Protein AF-0000000085184024 (afdb_homodimer)

pLDDT: mean 97.18, std 3.14, range [83.44, 98.94]

InterPro domains:
  IPR006913 CENP-V/GFA domain [PF04828] (4-114)
  IPR006913 CENP-V/GFA domain [PS51891] (3-113)
  IPR011057 Mss4-like superfamily [SSF51316] (1-121)

Radius of gyration: 16.62 Å; Cα contacts (8 Å, |Δi|>4): 693; chains: 2; bounding box: 36×45×43 Å

Secondary structure (DSSP, 8-state):
-EEEEE-SSS-SEEEEES--SEEEEE-SHHHHHHHSSS-EEEEEEEGGGEEEES-EEEEEEE-TTS-EEEEEEETTT--EEEEEETTSTTEEEEEGGGG--TTSPPPSEEE-GGG--TTSPPPP-/-EEEEE-SSS-SEEEEES--SEEEEE-SHHHHHHHSSS-EEEEEEEGGGEEEES-EEEEEEE-TTS-EEEEEEETTT--EEEEEETTSTTEEEEEGGGG--TTSPPPSEEE-GGG--TTSPPPP-

Organism: NCBI:txid2984134

Foldseek 3Di:
DKFWFADPVRQKIKIFPDFFPFKEKEQDVVQCVLQVHRIFIWGKGFPVRMDIGHDWDWDWDADPVGWIKIWTAHPPHRDTAWIAGVVCRRMIIGTPVRRVDPPRDDGPYYDPCVNGDPPDDDDDD/DKFWFADPVRQKIKIFPDFFPFKEKEQDVVQCVLQVDRIFIWGKGFPVRMDIGHDWDWDWDADPVGWIKIWTAHPPHGDTAWIATVVCRRMIIGTPVRRVDPPRDDGPYYDPCVNGDPPDDDDDD

Structure (mmCIF, N/CA/C/O backbone):
data_AF-0000000085184024-model_v1
#
loop_
_entity.id
_entity.type
_entity.pdbx_description
1 polymer 'GFA family protein'
#
loop_
_atom_site.group_PDB
_atom_site.id
_atom_site.type_symbol
_atom_site.label_atom_id
_atom_site.label_alt_id
_atom_site.label_comp_id
_atom_site.label_asym_id
_atom_site.label_entity_id
_atom_site.label_seq_id
_atom_site.pdbx_PDB_ins_code
_atom_site.Cartn_x
_atom_site.Cartn_y
_atom_site.Cartn_z
_atom_site.occupancy
_atom_site.B_iso_or_equiv
_atom_site.auth_seq_id
_atom_site.auth_comp_id
_atom_site.auth_asym_id
_atom_site.auth_atom_id
_atom_site.pdbx_PDB_model_num
ATOM 1 N N . MET A 1 1 ? 2.209 13.531 22.594 1 91 1 MET A N 1
ATOM 2 C CA . MET A 1 1 ? 2.332 12.156 22.125 1 91 1 MET A CA 1
ATOM 3 C C . MET A 1 1 ? 3.045 12.109 20.766 1 91 1 MET A C 1
ATOM 5 O O . MET A 1 1 ? 2.818 12.961 19.906 1 91 1 MET A O 1
ATOM 9 N N . VAL A 1 2 ? 4.094 11.289 20.641 1 97.06 2 VAL A N 1
ATOM 10 C CA . VAL A 1 2 ? 4.844 11.18 19.391 1 97.06 2 VAL A CA 1
ATOM 11 C C . VAL A 1 2 ? 4.508 9.859 18.703 1 97.06 2 VAL A C 1
ATOM 13 O O . VAL A 1 2 ? 4.496 8.805 19.344 1 97.06 2 VAL A O 1
ATOM 16 N N . ARG A 1 3 ? 4.16 9.914 17.453 1 97.62 3 ARG A N 1
ATOM 17 C CA . ARG A 1 3 ? 3.922 8.742 16.609 1 97.62 3 ARG A CA 1
ATOM 18 C C . ARG A 1 3 ? 5.09 8.508 15.664 1 97.62 3 ARG A C 1
ATOM 20 O O . ARG A 1 3 ? 5.602 9.445 15.055 1 97.62 3 ARG A O 1
ATOM 27 N N . GLU A 1 4 ? 5.488 7.258 15.555 1 98.62 4 GLU A N 1
ATOM 28 C CA . GLU A 1 4 ? 6.613 6.922 14.688 1 98.62 4 GLU A CA 1
ATOM 29 C C . GLU A 1 4 ? 6.164 6.07 13.5 1 98.62 4 GLU A C 1
ATOM 31 O O . GLU A 1 4 ? 5.473 5.066 13.68 1 98.62 4 GLU A O 1
ATOM 36 N N . ALA A 1 5 ? 6.512 6.508 12.359 1 98.88 5 ALA A N 1
ATOM 37 C CA . ALA A 1 5 ? 6.309 5.777 11.109 1 98.88 5 ALA A CA 1
ATOM 38 C C . ALA A 1 5 ? 7.641 5.352 10.5 1 98.88 5 ALA A C 1
ATOM 40 O O . ALA A 1 5 ? 8.602 6.125 10.492 1 98.88 5 ALA A O 1
ATOM 41 N N . THR A 1 6 ? 7.695 4.098 9.977 1 98.94 6 THR A N 1
ATOM 42 C CA . THR A 1 6 ? 8.938 3.623 9.383 1 98.94 6 THR A CA 1
ATOM 43 C C . THR A 1 6 ? 8.672 2.873 8.086 1 98.94 6 THR A C 1
ATOM 45 O O . THR A 1 6 ? 7.566 2.361 7.875 1 98.94 6 THR A O 1
ATOM 48 N N . CYS A 1 7 ? 9.734 2.859 7.273 1 98.88 7 CYS A N 1
ATOM 49 C CA . CYS A 1 7 ? 9.703 1.97 6.117 1 98.88 7 CYS A CA 1
ATOM 50 C C . CYS A 1 7 ? 9.867 0.516 6.543 1 98.88 7 CYS A C 1
ATOM 52 O O . CYS A 1 7 ? 9.984 0.223 7.734 1 98.88 7 CYS A O 1
ATOM 54 N N . SER A 1 8 ? 9.914 -0.402 5.609 1 98.38 8 SER A N 1
ATOM 55 C CA . SER A 1 8 ? 9.992 -1.839 5.852 1 98.38 8 SER A CA 1
ATOM 56 C C . SER A 1 8 ? 11.336 -2.221 6.469 1 98.38 8 SER A C 1
ATOM 58 O O . SER A 1 8 ? 11.398 -3.117 7.316 1 98.38 8 SER A O 1
ATOM 60 N N . CYS A 1 9 ? 12.398 -1.557 6.078 1 98.31 9 CYS A N 1
ATOM 61 C CA . CYS A 1 9 ? 13.719 -1.966 6.543 1 98.31 9 CYS A CA 1
ATOM 62 C C . CYS A 1 9 ? 14.148 -1.153 7.758 1 98.31 9 CYS A C 1
ATOM 64 O O . CYS A 1 9 ? 15.211 -1.403 8.336 1 98.31 9 CYS A O 1
ATOM 66 N N . GLY A 1 10 ? 13.391 -0.168 8.086 1 98.25 10 GLY A N 1
ATOM 67 C CA . GLY A 1 10 ? 13.633 0.588 9.305 1 98.25 10 GLY A CA 1
ATOM 68 C C . GLY A 1 10 ? 14.609 1.734 9.117 1 98.25 10 GLY A C 1
ATOM 69 O O . GLY A 1 10 ? 14.859 2.502 10.047 1 98.25 10 GLY A O 1
ATOM 70 N N . LYS A 1 11 ? 15.094 1.952 7.922 1 98.5 11 LYS A N 1
ATOM 71 C CA . LYS A 1 11 ? 16.141 2.941 7.699 1 98.5 11 LYS A CA 1
ATOM 72 C C . LYS A 1 11 ? 15.555 4.324 7.441 1 98.5 11 LYS A C 1
ATOM 74 O O . LYS A 1 11 ? 16.266 5.328 7.477 1 98.5 11 LYS A O 1
ATOM 79 N N . LEU A 1 12 ? 14.352 4.438 7.113 1 98.88 12 LEU A N 1
ATOM 80 C CA . LEU A 1 12 ? 13.617 5.691 6.977 1 98.88 12 LEU A CA 1
ATOM 81 C C . LEU A 1 12 ? 12.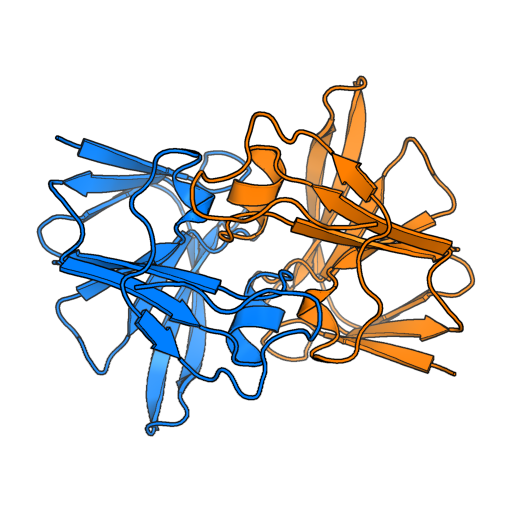562 5.824 8.07 1 98.88 12 LEU A C 1
ATOM 83 O O . LEU A 1 12 ? 11.625 5.031 8.125 1 98.88 12 LEU A O 1
ATOM 87 N N . LEU A 1 13 ? 12.758 6.785 8.938 1 98.81 13 LEU A N 1
ATOM 88 C CA . LEU A 1 13 ? 11.938 7 10.117 1 98.81 13 LEU A CA 1
ATOM 89 C C . LEU A 1 13 ? 11.32 8.398 10.109 1 98.81 13 LEU A C 1
ATOM 91 O O . LEU A 1 13 ? 12.008 9.383 9.836 1 98.81 13 LEU A O 1
ATOM 95 N N . VAL A 1 14 ? 10.008 8.5 10.352 1 98.94 14 VAL A N 1
ATOM 96 C CA . VAL A 1 14 ? 9.273 9.758 10.453 1 98.94 14 VAL A CA 1
ATOM 97 C C . VAL A 1 14 ? 8.586 9.852 11.812 1 98.94 14 VAL A C 1
ATOM 99 O O . VAL A 1 14 ? 7.781 8.992 12.164 1 98.94 14 VAL A O 1
ATOM 102 N N . ARG A 1 15 ? 8.898 10.875 12.555 1 98.94 15 ARG A N 1
ATOM 103 C CA . ARG A 1 15 ? 8.266 11.133 13.844 1 98.94 15 ARG A CA 1
ATOM 104 C C . ARG A 1 15 ? 7.281 12.289 13.75 1 98.94 15 ARG A C 1
ATOM 106 O O . ARG A 1 15 ? 7.621 13.367 13.258 1 98.94 15 ARG A O 1
ATOM 113 N N . CYS A 1 16 ? 6.078 11.992 14.203 1 98.81 16 CYS A N 1
ATOM 114 C CA . CYS A 1 16 ? 5.004 12.977 14.172 1 98.81 16 CYS A CA 1
ATOM 115 C C . CYS A 1 16 ? 4.527 13.312 15.578 1 98.81 16 CYS A C 1
ATOM 117 O O . CYS A 1 16 ? 4.105 12.43 16.328 1 98.81 16 CYS A O 1
ATOM 119 N N . SER A 1 17 ? 4.566 14.602 15.836 1 98.56 17 SER A N 1
ATOM 120 C CA . SER A 1 17 ? 4.082 15.031 17.141 1 98.56 17 SER A CA 1
ATOM 121 C C . SER A 1 17 ? 2.598 15.375 17.094 1 98.56 17 SER A C 1
ATOM 123 O O . SER A 1 17 ? 2.139 16.047 16.172 1 98.56 17 SER A O 1
ATOM 125 N N . GLY A 1 18 ? 1.833 14.898 18.078 1 97 18 GLY A N 1
ATOM 126 C CA . GLY A 1 18 ? 0.417 15.211 18.188 1 97 18 GLY A CA 1
ATOM 127 C C . GLY A 1 18 ? -0.454 14.328 17.312 1 97 18 GLY A C 1
ATOM 128 O O . GLY A 1 18 ? -0.037 13.234 16.906 1 97 18 GLY A O 1
ATOM 129 N N . GLU A 1 19 ? -1.704 14.727 17.125 1 97.38 19 GL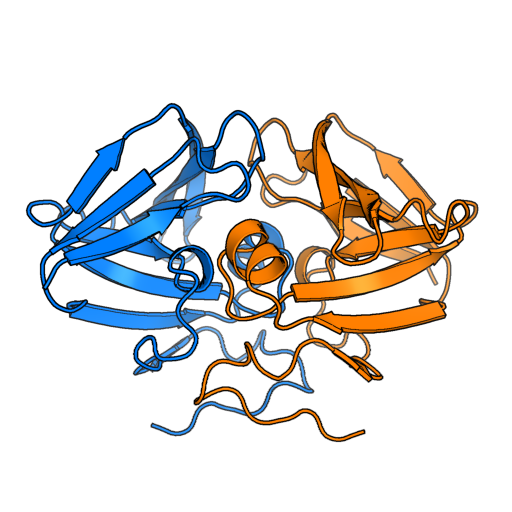U A N 1
ATOM 130 C CA . GLU A 1 19 ? -2.68 14.008 16.312 1 97.38 19 GLU A CA 1
ATOM 131 C C . GLU A 1 19 ? -2.703 14.539 14.883 1 97.38 19 GLU A C 1
ATOM 133 O O . GLU A 1 19 ? -2.379 15.711 14.648 1 97.38 19 GLU A O 1
ATOM 138 N N . PRO A 1 20 ? -2.961 13.656 13.969 1 98.44 20 PRO A N 1
ATOM 139 C CA . PRO A 1 20 ? -3.105 14.172 12.602 1 98.44 20 PRO A CA 1
ATOM 140 C C . PRO A 1 20 ? -4.238 15.188 12.477 1 98.44 20 PRO A C 1
ATOM 142 O O . PRO A 1 20 ? -5.234 15.102 13.203 1 98.44 20 PRO A O 1
ATOM 145 N N . GLU A 1 21 ? -4.055 16.109 11.594 1 98.25 21 GLU A N 1
ATOM 146 C CA . GLU A 1 21 ? -5.109 17.078 11.289 1 98.25 21 GLU A CA 1
ATOM 147 C C . GLU A 1 21 ? -6.258 16.406 10.531 1 98.25 21 GLU A C 1
ATOM 149 O O . GLU A 1 21 ? -7.406 16.859 10.633 1 98.25 21 GLU A O 1
ATOM 154 N N . LEU A 1 22 ? -5.945 15.438 9.805 1 98 22 LEU A N 1
ATOM 155 C CA . LEU A 1 22 ? -6.867 14.719 8.938 1 98 22 LEU A CA 1
ATOM 156 C C . LEU A 1 22 ? -6.332 13.328 8.609 1 98 22 LEU A C 1
ATOM 158 O O . LEU A 1 22 ? -5.125 13.156 8.414 1 98 22 LEU A O 1
ATOM 162 N N . VAL A 1 23 ? -7.168 12.359 8.6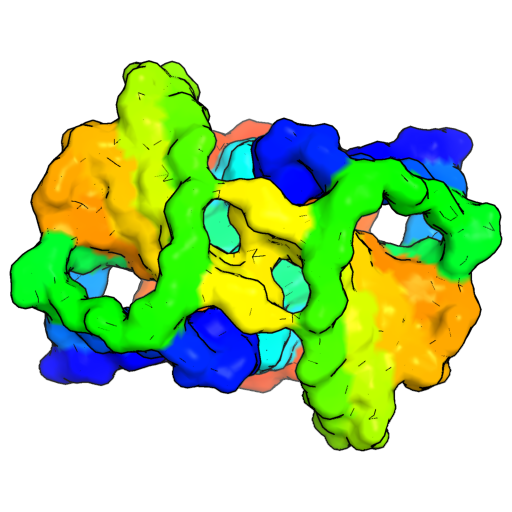09 1 98.62 23 VAL A N 1
ATOM 163 C CA . VAL A 1 23 ? -6.898 11.047 8.031 1 98.62 23 VAL A CA 1
ATOM 164 C C . VAL A 1 23 ? -7.867 10.781 6.875 1 98.62 23 VAL A C 1
ATOM 166 O O . VAL A 1 23 ? -9.086 10.891 7.039 1 98.62 23 VAL A O 1
ATOM 169 N N . SER A 1 24 ? -7.344 10.523 5.699 1 98.56 24 SER A N 1
ATOM 170 C CA . SER A 1 24 ? -8.148 10.391 4.488 1 98.56 24 SER A CA 1
ATOM 171 C C . SER A 1 24 ? -7.816 9.102 3.746 1 98.56 24 SER A C 1
ATOM 173 O O . SER A 1 24 ? -6.645 8.766 3.562 1 98.56 24 SER A O 1
ATOM 175 N N . ALA A 1 25 ? -8.836 8.336 3.33 1 98.69 25 ALA A N 1
ATOM 176 C CA . ALA A 1 25 ? -8.672 7.168 2.471 1 98.69 25 ALA A CA 1
ATOM 177 C C . ALA A 1 25 ? -8.906 7.531 1.007 1 98.69 25 ALA A C 1
ATOM 179 O O . ALA A 1 25 ? -9.891 8.195 0.672 1 98.69 25 ALA A O 1
ATOM 180 N N . CYS A 1 26 ? -8.055 7.141 0.182 1 98.19 26 CYS A N 1
ATOM 181 C CA . CYS A 1 26 ? -8.148 7.453 -1.24 1 98.19 26 CYS A CA 1
ATOM 182 C C . CYS A 1 26 ? -8.18 6.18 -2.076 1 98.19 26 CYS A C 1
ATOM 184 O O . CYS A 1 26 ? -7.289 5.336 -1.973 1 98.19 26 CYS A O 1
ATOM 186 N N . HIS A 1 27 ? -9.164 6.031 -2.965 1 98.44 27 HIS A N 1
ATOM 187 C CA . HIS A 1 27 ? -9.359 4.812 -3.746 1 98.44 27 HIS A CA 1
ATOM 188 C C . HIS A 1 27 ? -8.938 5.016 -5.195 1 98.44 27 HIS A C 1
ATOM 190 O O . HIS A 1 27 ? -9.242 4.188 -6.059 1 98.44 27 HIS A O 1
ATOM 196 N N . CYS A 1 28 ? -8.234 6.125 -5.52 1 97.81 28 CYS A N 1
ATOM 197 C CA . CYS A 1 28 ? -7.859 6.348 -6.91 1 97.81 28 CYS A CA 1
ATOM 198 C C . CYS A 1 28 ? -6.832 5.316 -7.371 1 97.81 28 CYS A C 1
ATOM 200 O O . CYS A 1 28 ? -6.16 4.695 -6.547 1 97.81 28 CYS A O 1
ATOM 202 N N . THR A 1 29 ? -6.691 5.18 -8.664 1 97.62 29 THR A N 1
ATOM 203 C CA . THR A 1 29 ? -5.781 4.199 -9.242 1 97.62 29 THR A CA 1
ATOM 204 C C . THR A 1 29 ? -4.332 4.547 -8.914 1 97.62 29 THR A C 1
ATOM 206 O O . THR A 1 29 ? -3.506 3.656 -8.703 1 97.62 29 THR A O 1
ATOM 209 N N . ALA A 1 30 ? -4.004 5.785 -8.82 1 97.75 30 ALA A N 1
ATOM 210 C CA . ALA A 1 30 ? -2.633 6.191 -8.516 1 97.75 30 ALA A CA 1
ATOM 211 C C . ALA A 1 30 ? -2.217 5.715 -7.125 1 97.75 30 ALA A C 1
ATOM 213 O O . ALA A 1 30 ? -1.11 5.203 -6.945 1 97.75 30 ALA A O 1
ATOM 214 N N . CYS A 1 31 ? -3.096 5.883 -6.129 1 98.12 31 CYS A N 1
ATOM 215 C CA . CYS A 1 31 ? -2.795 5.414 -4.781 1 98.12 31 CYS A CA 1
ATOM 216 C C . CYS A 1 31 ? -2.689 3.895 -4.742 1 98.12 31 CYS A C 1
ATOM 218 O O . CYS A 1 31 ? -1.863 3.342 -4.016 1 98.12 31 CYS A O 1
ATOM 220 N N . GLN A 1 32 ? -3.568 3.268 -5.543 1 98.81 32 GLN A N 1
ATOM 221 C CA . GLN A 1 32 ? -3.5 1.812 -5.621 1 98.81 32 GLN A CA 1
ATOM 222 C C . GLN A 1 32 ? -2.156 1.354 -6.18 1 98.81 32 GLN A C 1
ATOM 224 O O . GLN A 1 32 ? -1.503 0.481 -5.605 1 98.81 32 GLN A O 1
ATOM 229 N N . LYS A 1 33 ? -1.688 1.971 -7.188 1 98.75 33 LYS A N 1
ATOM 230 C CA . LYS A 1 33 ? -0.426 1.572 -7.805 1 98.75 33 LYS A CA 1
ATOM 231 C C . LYS A 1 33 ? 0.761 1.951 -6.922 1 98.75 33 LYS A C 1
ATOM 233 O O . LYS A 1 33 ? 1.765 1.236 -6.883 1 98.75 33 LYS A O 1
ATOM 238 N N . ARG A 1 34 ? 0.695 3.02 -6.195 1 98.62 34 ARG A N 1
ATOM 239 C CA . ARG A 1 34 ? 1.772 3.406 -5.289 1 98.62 34 ARG A CA 1
ATOM 240 C C . ARG A 1 34 ? 1.919 2.402 -4.152 1 98.62 34 ARG A C 1
ATOM 242 O O . ARG A 1 34 ? 3.031 1.973 -3.834 1 98.62 34 ARG A O 1
ATOM 249 N N . THR A 1 35 ? 0.794 2.014 -3.574 1 98.81 35 THR A N 1
ATOM 250 C CA . THR A 1 35 ? 0.807 1.167 -2.387 1 98.81 35 THR A CA 1
ATOM 251 C C . THR A 1 35 ? 0.88 -0.307 -2.773 1 98.81 35 THR A C 1
ATOM 253 O O . THR A 1 35 ? 1.4 -1.128 -2.014 1 98.81 35 THR A O 1
ATOM 256 N N . GLY A 1 36 ? 0.341 -0.634 -3.926 1 98.81 36 GLY A N 1
ATOM 257 C CA . GLY A 1 36 ? 0.069 -2.023 -4.258 1 98.81 36 GLY A CA 1
ATOM 258 C C . GLY A 1 36 ? -1.151 -2.578 -3.547 1 98.81 36 GLY A C 1
ATOM 259 O O . GLY A 1 36 ? -1.462 -3.764 -3.668 1 98.81 36 GLY A O 1
ATOM 260 N N . ALA A 1 37 ? -1.805 -1.778 -2.77 1 98.88 37 ALA A N 1
ATOM 261 C CA . ALA A 1 37 ? -2.977 -2.139 -1.977 1 98.88 37 ALA A CA 1
ATOM 262 C C . ALA A 1 37 ? -4.254 -1.579 -2.598 1 98.88 37 ALA A C 1
ATOM 264 O O . ALA A 1 37 ? -4.195 -0.789 -3.543 1 98.88 37 ALA A O 1
ATOM 265 N N . PRO A 1 38 ? -5.422 -2.01 -2.141 1 98.62 38 PRO A N 1
ATOM 266 C CA . PRO A 1 38 ? -6.668 -1.588 -2.787 1 98.62 38 PRO A CA 1
ATOM 267 C C . PRO A 1 38 ? -6.941 -0.094 -2.627 1 98.62 38 PRO A C 1
ATOM 269 O O . PRO A 1 38 ? -7.734 0.477 -3.379 1 98.62 38 PRO A O 1
ATOM 272 N N . PHE A 1 39 ? -6.383 0.526 -1.616 1 98.62 39 PHE A N 1
ATOM 273 C CA . PHE A 1 39 ? -6.492 1.964 -1.396 1 98.62 39 PHE A CA 1
ATOM 274 C C . PHE A 1 39 ? -5.355 2.465 -0.516 1 98.62 39 PHE A C 1
ATOM 276 O O . PHE A 1 39 ? -4.613 1.669 0.062 1 98.62 39 PHE A O 1
ATOM 283 N N . GLY A 1 40 ? -5.133 3.758 -0.555 1 98.62 40 GLY A N 1
ATOM 284 C CA . GLY A 1 40 ? -4.18 4.395 0.342 1 98.62 40 GLY A CA 1
ATOM 285 C C . GLY A 1 40 ? -4.844 5.168 1.464 1 98.62 40 GLY A C 1
ATOM 286 O O . GLY A 1 40 ? -6.016 5.539 1.361 1 98.62 40 GLY A O 1
ATOM 287 N N . VAL A 1 41 ? -4.121 5.32 2.527 1 98.88 41 VAL A N 1
ATOM 288 C CA . VAL A 1 41 ? -4.578 6.137 3.646 1 98.88 41 VAL A CA 1
ATOM 289 C C . VAL A 1 41 ? -3.473 7.098 4.07 1 98.88 41 VAL A C 1
ATOM 291 O O . VAL A 1 41 ? -2.348 6.676 4.348 1 98.88 41 VAL A O 1
ATOM 294 N N . ALA A 1 42 ? -3.832 8.328 4.133 1 98.81 42 ALA A N 1
ATOM 295 C CA . ALA A 1 42 ? -2.893 9.383 4.496 1 98.81 42 ALA A CA 1
ATOM 296 C C . ALA A 1 42 ? -3.285 10.039 5.816 1 98.81 42 ALA A C 1
ATOM 298 O O . ALA A 1 42 ? -4.457 10.367 6.031 1 98.81 42 ALA A O 1
ATOM 299 N N . ALA A 1 43 ? -2.373 10.172 6.688 1 98.88 43 ALA A N 1
ATOM 300 C CA . ALA A 1 43 ? -2.496 11.016 7.871 1 98.88 43 ALA A CA 1
ATOM 301 C C . ALA A 1 43 ? -1.743 12.336 7.691 1 98.88 43 ALA A C 1
ATOM 303 O O . ALA A 1 43 ? -0.532 12.336 7.461 1 98.88 43 ALA A O 1
ATOM 304 N N . PHE A 1 44 ? -2.438 13.414 7.852 1 98.81 44 PHE A N 1
ATOM 305 C CA . PHE A 1 44 ? -1.838 14.711 7.57 1 98.81 44 PHE A CA 1
ATOM 306 C C . PHE A 1 44 ? -1.364 15.383 8.852 1 98.81 44 PHE A C 1
ATOM 308 O O . PHE A 1 44 ? -2.127 15.5 9.812 1 98.81 44 PHE A O 1
ATOM 315 N N . PHE A 1 45 ? -0.137 15.766 8.844 1 98.81 45 PHE A N 1
ATOM 316 C CA . PHE A 1 45 ? 0.487 16.516 9.93 1 98.81 45 PHE A CA 1
ATOM 317 C C . PHE A 1 45 ? 1.084 17.812 9.414 1 98.81 45 PHE A C 1
ATOM 319 O O . PHE A 1 45 ? 1.567 17.891 8.281 1 98.81 45 PHE A O 1
ATOM 326 N N . ARG A 1 46 ? 1.071 18.844 10.258 1 98.62 46 ARG A N 1
ATOM 327 C CA . ARG A 1 46 ? 1.85 20.031 9.938 1 98.62 46 ARG A CA 1
ATOM 328 C C . ARG A 1 46 ? 3.338 19.719 9.867 1 98.62 46 ARG A C 1
ATOM 330 O O . ARG A 1 46 ? 3.857 18.953 10.688 1 98.62 46 ARG A O 1
ATOM 337 N N . LYS A 1 47 ? 3.967 20.312 8.891 1 98.44 47 LYS A N 1
ATOM 338 C CA . LYS A 1 47 ? 5.383 20.016 8.672 1 98.44 47 LYS A CA 1
ATOM 339 C C . LYS A 1 47 ? 6.203 20.312 9.922 1 98.44 47 LYS A C 1
ATOM 341 O O . LYS A 1 47 ? 7.152 19.594 10.227 1 98.44 47 LYS A O 1
ATOM 346 N N . GLU A 1 48 ? 5.871 21.297 10.656 1 98.31 48 GLU A N 1
ATOM 347 C CA . GLU A 1 48 ? 6.629 21.688 11.836 1 98.31 48 GLU A CA 1
ATOM 348 C C . GLU A 1 48 ? 6.551 20.641 12.93 1 98.31 48 GLU A C 1
ATOM 350 O O . GLU A 1 48 ? 7.34 20.656 13.875 1 98.31 48 GLU A O 1
ATOM 355 N N . ARG A 1 49 ? 5.609 19.688 12.797 1 98.56 49 ARG A N 1
ATOM 356 C CA . ARG A 1 49 ? 5.422 18.641 13.797 1 98.56 49 ARG A CA 1
ATOM 357 C C . ARG A 1 49 ? 6.023 17.328 13.328 1 98.56 49 ARG A C 1
ATOM 359 O O . ARG A 1 49 ? 5.816 16.281 13.961 1 98.56 49 ARG A O 1
ATOM 366 N N . VAL A 1 50 ? 6.758 17.359 12.242 1 98.81 50 VAL A N 1
ATOM 367 C CA . VAL A 1 50 ? 7.262 16.125 11.641 1 98.81 50 VAL A CA 1
ATOM 368 C C . VAL A 1 50 ? 8.781 16.203 11.516 1 98.81 50 VAL A C 1
ATOM 370 O O . VAL A 1 50 ? 9.328 17.219 11.094 1 98.81 50 VAL A O 1
ATOM 373 N N . ARG A 1 51 ? 9.438 15.148 11.938 1 98.75 51 ARG A N 1
ATOM 374 C CA . ARG A 1 51 ? 10.875 14.992 11.758 1 98.75 51 ARG A CA 1
ATOM 375 C C . ARG A 1 51 ? 11.195 13.727 10.961 1 98.75 51 ARG A C 1
ATOM 377 O O . ARG A 1 51 ? 10.648 12.656 11.242 1 98.75 51 ARG A O 1
ATOM 384 N N . VAL A 1 52 ? 12.062 13.875 9.984 1 98.75 52 VAL A N 1
ATOM 385 C CA . VAL A 1 52 ? 12.422 12.758 9.109 1 98.75 52 VAL A CA 1
ATOM 386 C C . VAL A 1 52 ? 13.883 12.383 9.32 1 98.75 52 VAL A C 1
ATOM 388 O O . VAL A 1 52 ? 14.75 13.258 9.391 1 98.75 52 VAL A O 1
ATOM 391 N N . GLN A 1 53 ? 14.117 11.102 9.453 1 98.69 53 GLN A N 1
ATOM 392 C CA . GLN A 1 53 ? 15.469 10.555 9.547 1 98.69 53 GLN A CA 1
ATOM 393 C C . GLN A 1 53 ? 15.68 9.414 8.555 1 98.69 53 GLN A C 1
ATOM 395 O O . GLN A 1 53 ? 14.852 8.5 8.469 1 98.69 53 GLN A O 1
ATOM 400 N N . GLY A 1 54 ? 16.797 9.422 7.855 1 98.5 54 GLY A N 1
ATOM 401 C CA . GLY A 1 54 ? 17.125 8.391 6.879 1 98.5 54 GLY A CA 1
ATOM 402 C C . GLY A 1 54 ? 17.219 8.922 5.465 1 98.5 54 GLY A C 1
ATOM 403 O O . GLY A 1 54 ? 17 10.109 5.223 1 98.5 54 GLY A O 1
ATOM 404 N N . GLN A 1 55 ? 17.625 8.078 4.566 1 97.75 55 GLN A N 1
ATOM 405 C CA . GLN A 1 55 ? 17.766 8.438 3.16 1 97.75 55 GLN A CA 1
ATOM 406 C C . GLN A 1 55 ? 16.547 8.008 2.357 1 97.75 55 GLN A C 1
ATOM 408 O O . GLN A 1 55 ? 15.992 6.926 2.588 1 97.75 55 GLN A O 1
ATOM 413 N N . PHE A 1 56 ? 16.156 8.938 1.521 1 98.69 56 PHE A N 1
ATOM 414 C CA . PHE A 1 56 ? 15.016 8.633 0.659 1 98.69 56 PHE A CA 1
ATOM 415 C C . PHE A 1 56 ? 15.219 9.219 -0.733 1 98.69 56 PHE A C 1
ATOM 417 O O . PHE A 1 56 ? 15.992 10.156 -0.908 1 98.69 56 PHE A O 1
ATOM 424 N N . HIS A 1 57 ? 14.594 8.547 -1.691 1 98.62 57 HIS A N 1
ATOM 425 C CA . HIS A 1 57 ? 14.391 9.117 -3.02 1 98.62 57 HIS A CA 1
ATOM 426 C C . HIS A 1 57 ? 13.031 9.789 -3.133 1 98.62 57 HIS A C 1
ATOM 428 O O . HIS A 1 57 ? 12.156 9.578 -2.291 1 98.62 57 HIS A O 1
ATOM 434 N N . THR A 1 58 ? 12.922 10.703 -4.094 1 98.69 58 THR A N 1
ATOM 435 C CA . THR A 1 58 ? 11.672 11.406 -4.324 1 98.69 58 THR A CA 1
ATOM 436 C C . THR A 1 58 ? 11.125 11.102 -5.715 1 98.69 58 THR A C 1
ATOM 438 O O . THR A 1 58 ? 11.867 11.125 -6.699 1 98.69 58 THR A O 1
ATOM 441 N N . PHE A 1 59 ? 9.922 10.688 -5.766 1 98.56 59 PHE A N 1
ATOM 442 C CA . PHE A 1 59 ? 9.148 10.555 -6.996 1 98.56 59 PHE A CA 1
ATOM 443 C C . PHE A 1 59 ? 8.016 11.578 -7.031 1 98.56 59 PHE A C 1
ATOM 445 O O . PHE A 1 59 ? 7.238 11.68 -6.082 1 98.56 59 PHE A O 1
ATOM 452 N N . SER A 1 60 ? 7.93 12.312 -8.141 1 98 60 SER A N 1
ATOM 453 C CA . SER A 1 60 ? 6.898 13.336 -8.258 1 98 60 SER A CA 1
ATOM 454 C C . SER A 1 60 ? 5.906 13 -9.367 1 98 60 SER A C 1
ATOM 456 O O . SER A 1 60 ? 6.297 12.484 -10.414 1 98 60 SER A O 1
ATOM 458 N N . ARG A 1 61 ? 4.672 13.219 -9.117 1 95.88 61 ARG A N 1
ATOM 459 C CA . ARG A 1 61 ? 3.65 13.125 -10.156 1 95.88 61 ARG A CA 1
ATOM 460 C C . ARG A 1 61 ? 2.588 14.203 -9.984 1 95.88 61 ARG A C 1
ATOM 462 O O . ARG A 1 61 ? 2.453 14.773 -8.898 1 95.88 61 ARG A O 1
ATOM 469 N N . SER A 1 62 ? 1.854 14.461 -11.07 1 94.38 62 SER A N 1
ATOM 470 C CA . SER A 1 62 ? 0.744 15.406 -11.016 1 94.38 62 SER A CA 1
ATOM 471 C C . SER A 1 62 ? -0.499 14.758 -10.406 1 94.38 62 SER A C 1
ATOM 473 O O . SER A 1 62 ? -0.689 13.547 -10.508 1 94.38 62 SER A O 1
ATOM 475 N N . SER A 1 63 ? -1.231 15.594 -9.742 1 89.94 63 SER A N 1
ATOM 476 C CA . SER A 1 63 ? -2.549 15.164 -9.289 1 89.94 63 SER A CA 1
ATOM 477 C C . SER A 1 63 ? -3.635 15.57 -10.281 1 89.94 63 SER A C 1
ATOM 479 O O . SER A 1 63 ? -3.365 16.281 -11.242 1 89.94 63 SER A O 1
ATOM 481 N N . ASP A 1 64 ? -4.828 15.016 -10.055 1 84.62 64 ASP A N 1
ATOM 482 C CA . ASP A 1 64 ? -5.957 15.359 -10.914 1 84.62 64 ASP A CA 1
ATOM 483 C C . ASP A 1 64 ? -6.266 16.859 -10.844 1 84.62 64 ASP A C 1
ATOM 485 O O . ASP A 1 64 ? -6.766 17.438 -11.805 1 84.62 64 ASP A O 1
ATOM 489 N N . SER A 1 65 ? -5.973 17.438 -9.656 1 84.88 65 SER A N 1
ATOM 490 C CA . SER A 1 65 ? -6.242 18.859 -9.477 1 84.88 65 SER A CA 1
ATOM 491 C C . SER A 1 65 ? -5.141 19.703 -10.102 1 84.88 65 SER A C 1
ATOM 493 O O . SER A 1 65 ? -5.223 20.938 -10.094 1 84.88 65 SER A O 1
ATOM 495 N N . GLY A 1 66 ? -4.121 19.125 -10.633 1 87.44 66 GLY A N 1
ATOM 496 C CA . GLY A 1 66 ? -3.066 19.844 -11.32 1 87.44 66 GLY A CA 1
ATOM 497 C C . GLY A 1 66 ? -1.877 20.156 -10.43 1 87.44 66 GLY A C 1
ATOM 498 O O . GLY A 1 66 ? -0.843 20.625 -10.906 1 87.44 66 GLY A O 1
ATOM 499 N N . TYR A 1 67 ? -2.018 19.938 -9.148 1 91.31 67 TYR A N 1
ATOM 500 C CA . TYR A 1 67 ? -0.906 20.172 -8.234 1 91.31 67 TYR A CA 1
ATOM 501 C C . TYR A 1 67 ? 0.007 18.953 -8.156 1 91.31 67 TYR A C 1
ATOM 503 O O . TYR A 1 67 ? -0.459 17.812 -8.242 1 91.31 67 TYR A O 1
ATOM 511 N N . LEU A 1 68 ? 1.265 19.219 -7.895 1 95.31 68 LEU A N 1
ATOM 512 C CA . LEU A 1 68 ? 2.248 18.141 -7.801 1 95.31 68 LEU A CA 1
ATOM 513 C C . LEU A 1 68 ? 2.17 17.453 -6.445 1 95.31 68 LEU A C 1
ATOM 515 O O . LEU A 1 68 ? 1.82 18.078 -5.441 1 95.31 68 LEU A O 1
ATOM 519 N N . LEU A 1 69 ? 2.439 16.172 -6.477 1 97.62 69 LEU A N 1
ATOM 520 C CA . LEU A 1 69 ? 2.707 15.352 -5.301 1 97.62 69 LEU A CA 1
ATOM 521 C C . LEU A 1 69 ? 4.145 14.836 -5.312 1 97.62 69 LEU A C 1
ATOM 523 O O . LEU A 1 69 ? 4.613 14.32 -6.332 1 97.62 69 LEU A O 1
ATOM 527 N N . LYS A 1 70 ? 4.887 15.047 -4.211 1 98.38 70 LYS A N 1
ATOM 528 C CA . LYS A 1 70 ? 6.242 14.516 -4.062 1 98.38 70 LYS A CA 1
ATOM 529 C C . LYS A 1 70 ? 6.273 13.375 -3.053 1 98.38 70 LYS A C 1
ATOM 531 O O . LYS A 1 70 ? 6.176 13.602 -1.845 1 98.38 70 LYS A O 1
ATOM 536 N N . PHE A 1 71 ? 6.43 12.195 -3.555 1 98.81 71 PHE A N 1
ATOM 537 C CA . PHE A 1 71 ? 6.473 11.008 -2.703 1 98.81 71 PHE A CA 1
ATOM 538 C C . PHE A 1 71 ? 7.906 10.672 -2.318 1 98.81 71 PHE A C 1
ATOM 540 O O . PHE A 1 71 ? 8.797 10.648 -3.174 1 98.81 71 PHE A O 1
ATOM 547 N N . HIS A 1 72 ? 8.117 10.383 -1.058 1 98.94 72 HIS A N 1
ATOM 548 C CA . HIS A 1 72 ? 9.445 10.047 -0.537 1 98.94 72 HIS A CA 1
ATOM 549 C C . HIS A 1 72 ? 9.508 8.594 -0.082 1 98.94 72 HIS A C 1
ATOM 551 O O . HIS A 1 72 ? 8.797 8.195 0.845 1 98.94 72 HIS A O 1
ATOM 557 N N . PHE A 1 73 ? 10.312 7.797 -0.783 1 98.88 73 PHE A N 1
ATOM 558 C CA . PHE A 1 73 ? 10.375 6.367 -0.505 1 98.88 73 PHE A CA 1
ATOM 559 C C . PHE A 1 73 ? 11.797 5.949 -0.139 1 98.88 73 PHE A C 1
ATOM 561 O O . PHE A 1 73 ? 12.766 6.547 -0.609 1 98.88 73 PHE A O 1
ATOM 568 N N . CYS A 1 74 ? 11.914 4.977 0.717 1 98.88 74 CYS A N 1
ATOM 569 C CA . CYS A 1 74 ? 13.18 4.465 1.218 1 98.88 74 CYS A CA 1
ATOM 570 C C . CYS A 1 74 ? 14.039 3.924 0.079 1 98.88 74 CYS A C 1
ATOM 572 O O . CYS A 1 74 ? 13.555 3.172 -0.766 1 98.88 74 CYS A O 1
ATOM 574 N N . VAL A 1 75 ? 15.297 4.215 0.108 1 97.62 75 VAL A N 1
ATOM 575 C CA . VAL A 1 75 ? 16.234 3.789 -0.924 1 97.62 75 VAL A CA 1
ATOM 576 C C . VAL A 1 75 ? 16.469 2.285 -0.819 1 97.62 75 VAL A C 1
ATOM 578 O O . VAL A 1 75 ? 16.75 1.621 -1.823 1 97.62 75 VAL A O 1
ATOM 581 N N . GLY A 1 76 ? 16.297 1.763 0.302 1 98.12 76 GLY A N 1
ATOM 582 C CA . GLY A 1 76 ? 16.688 0.381 0.559 1 98.12 76 GLY A CA 1
ATOM 583 C C . GLY A 1 76 ? 15.547 -0.599 0.325 1 98.12 76 GLY A C 1
ATOM 584 O O . GLY A 1 76 ? 15.773 -1.718 -0.141 1 98.12 76 GLY A O 1
ATOM 585 N N . CYS A 1 77 ? 14.312 -0.155 0.64 1 98.75 77 CYS A N 1
ATOM 586 C CA . CYS A 1 77 ? 13.25 -1.153 0.604 1 98.75 77 CYS A CA 1
ATOM 587 C C . CYS A 1 77 ? 12.086 -0.68 -0.259 1 98.75 77 CYS A C 1
ATOM 589 O O . CYS A 1 77 ? 11.125 -1.426 -0.483 1 98.75 77 CYS A O 1
ATOM 591 N N . GLY A 1 78 ? 12.094 0.549 -0.706 1 98.75 78 GLY A N 1
ATOM 592 C CA . GLY A 1 78 ? 11.109 1.024 -1.661 1 98.75 78 GLY A CA 1
ATOM 593 C C . GLY A 1 78 ? 9.844 1.552 -1.004 1 98.75 78 GLY A C 1
ATOM 594 O O . GLY A 1 78 ? 9.008 2.17 -1.663 1 98.75 78 GLY A O 1
ATOM 595 N N . SER A 1 79 ? 9.641 1.36 0.336 1 98.88 79 SER A N 1
ATOM 596 C CA . SER A 1 79 ? 8.43 1.804 1.017 1 98.88 79 SER A CA 1
ATOM 597 C C . SER A 1 79 ? 8.297 3.322 0.978 1 98.88 79 SER A C 1
ATOM 599 O O . SER A 1 79 ? 9.227 4.043 1.353 1 98.88 79 SER A O 1
ATOM 601 N N . THR A 1 80 ? 7.176 3.795 0.489 1 98.88 80 THR A N 1
ATOM 602 C CA . THR A 1 80 ? 6.844 5.207 0.636 1 98.88 80 THR A CA 1
ATOM 603 C C . THR A 1 80 ? 6.332 5.496 2.045 1 98.88 80 THR A C 1
ATOM 605 O O . THR A 1 80 ? 5.32 4.934 2.473 1 98.88 80 THR A O 1
ATOM 608 N N . VAL A 1 81 ? 6.965 6.422 2.723 1 98.94 81 VAL A N 1
ATOM 609 C CA . VAL A 1 81 ? 6.594 6.656 4.113 1 98.94 81 VAL A CA 1
ATOM 610 C C . VAL A 1 81 ? 5.84 7.977 4.234 1 98.94 81 VAL A C 1
ATOM 612 O O . VAL A 1 81 ? 4.914 8.102 5.039 1 98.94 81 VAL A O 1
ATOM 615 N N . PHE A 1 82 ? 6.215 8.977 3.428 1 98.94 82 PHE A N 1
ATOM 616 C CA . PHE A 1 82 ? 5.566 10.281 3.514 1 98.94 82 PHE A CA 1
ATOM 617 C C . PHE A 1 82 ? 5.629 11.008 2.174 1 98.94 82 PHE A C 1
ATOM 619 O O . PHE A 1 82 ? 6.344 10.586 1.265 1 98.94 82 PHE A O 1
ATOM 626 N N . TRP A 1 83 ? 4.816 11.984 2 1 98.75 83 TRP A N 1
ATOM 627 C CA . TRP A 1 83 ? 4.828 12.766 0.771 1 98.75 83 TRP A CA 1
ATOM 628 C C . TRP A 1 83 ? 4.32 14.18 1.024 1 98.75 83 TRP A C 1
ATOM 630 O O . TRP A 1 83 ? 3.891 14.508 2.135 1 98.75 83 TRP A O 1
ATOM 640 N N . GLU A 1 84 ? 4.477 15.008 0.063 1 97.94 84 GLU A N 1
ATOM 641 C CA . GLU A 1 84 ? 4.117 16.422 0.103 1 97.94 84 GLU A CA 1
ATOM 642 C C . GLU A 1 84 ? 3.086 16.766 -0.969 1 97.94 84 GLU A C 1
ATOM 644 O O . GLU A 1 84 ? 3.406 16.781 -2.16 1 97.94 84 GLU A O 1
ATOM 649 N N . PRO A 1 85 ? 1.845 16.984 -0.532 1 95.94 85 PRO A N 1
ATOM 650 C CA . PRO A 1 85 ? 0.918 17.594 -1.485 1 95.94 85 PRO A CA 1
ATOM 651 C C . PRO A 1 85 ? 1.146 19.094 -1.646 1 95.94 85 PRO A C 1
ATOM 653 O O . PRO A 1 85 ? 0.894 19.875 -0.716 1 95.94 85 PRO A O 1
ATOM 656 N N . LEU A 1 86 ? 1.473 19.5 -2.785 1 93.31 86 LEU A N 1
ATOM 657 C CA . LEU A 1 86 ? 1.877 20.891 -2.947 1 93.31 86 LEU A CA 1
ATOM 658 C C . LEU A 1 86 ? 0.672 21.828 -2.859 1 93.31 86 LEU A C 1
ATOM 660 O O . LEU A 1 86 ? 0.829 23.031 -2.674 1 93.31 86 LEU A O 1
ATOM 664 N N . ARG A 1 87 ? -0.553 21.297 -2.994 1 92.31 87 ARG A N 1
ATOM 665 C CA . ARG A 1 87 ? -1.761 22.078 -2.725 1 92.31 87 ARG A CA 1
ATOM 666 C C . ARG A 1 87 ? -1.826 22.484 -1.259 1 92.31 87 ARG A C 1
ATOM 668 O O . ARG A 1 87 ? -2.504 23.469 -0.915 1 92.31 87 ARG A O 1
ATOM 675 N N . LYS A 1 88 ? -1.253 21.703 -0.406 1 94.5 88 LYS A N 1
ATOM 676 C CA . LYS A 1 88 ? -1.106 21.984 1.018 1 94.5 88 LYS A CA 1
ATOM 677 C C . LYS A 1 88 ? 0.364 22.031 1.421 1 94.5 88 LYS A C 1
ATOM 679 O O . LYS A 1 88 ? 0.846 21.156 2.129 1 94.5 88 LYS A O 1
ATOM 684 N N . PRO A 1 89 ? 1.031 23.141 1.181 1 94.25 89 PRO A N 1
ATOM 685 C CA . PRO A 1 89 ? 2.492 23.203 1.274 1 94.25 89 PRO A CA 1
ATOM 686 C C . PRO A 1 89 ? 2.994 23.109 2.715 1 94.25 89 PRO A C 1
ATOM 688 O O . PRO A 1 89 ? 4.176 22.844 2.945 1 94.25 89 PRO A O 1
ATOM 691 N N . ASP A 1 90 ? 2.127 23.266 3.678 1 97.75 90 ASP A N 1
ATOM 692 C CA . ASP A 1 90 ? 2.566 23.234 5.07 1 97.75 90 ASP A CA 1
ATOM 693 C C . ASP A 1 90 ? 2.309 21.875 5.703 1 97.75 90 ASP A C 1
ATOM 695 O O . ASP A 1 90 ? 2.518 21.688 6.902 1 97.75 90 ASP A O 1
ATOM 699 N N . MET A 1 91 ? 1.904 20.938 4.875 1 98.5 91 MET A N 1
ATOM 700 C CA . MET A 1 91 ? 1.527 19.625 5.41 1 98.5 91 MET A CA 1
ATOM 701 C C . MET A 1 91 ? 2.412 18.531 4.836 1 98.5 91 MET A C 1
ATOM 703 O O . MET A 1 91 ? 2.855 18.625 3.691 1 98.5 91 MET A O 1
ATOM 707 N N . TYR A 1 92 ? 2.732 17.562 5.664 1 98.75 92 TYR A N 1
ATOM 708 C CA . TYR A 1 92 ? 3.129 16.234 5.207 1 98.75 92 TYR A CA 1
ATOM 709 C C . TYR A 1 92 ? 1.96 15.266 5.281 1 98.75 92 TYR A C 1
ATOM 711 O O . TYR A 1 92 ? 1.157 15.32 6.215 1 98.75 92 TYR A O 1
ATOM 719 N N . ALA A 1 93 ? 1.836 14.516 4.328 1 98.88 93 ALA A N 1
ATOM 720 C CA . ALA A 1 93 ? 1.049 13.289 4.438 1 98.88 93 ALA A CA 1
ATOM 721 C C . ALA A 1 93 ? 1.931 12.102 4.809 1 98.88 93 ALA A C 1
ATOM 723 O O . ALA A 1 93 ? 2.994 11.906 4.219 1 98.88 93 ALA A O 1
ATOM 724 N N . ILE A 1 94 ? 1.509 11.344 5.816 1 98.94 94 ILE A N 1
ATOM 725 C CA . ILE A 1 94 ? 2.215 10.148 6.262 1 98.94 94 ILE A CA 1
ATOM 726 C C . ILE A 1 94 ? 1.359 8.906 5.984 1 98.94 94 ILE A C 1
ATOM 728 O O . ILE A 1 94 ? 0.155 8.906 6.254 1 98.94 94 ILE A O 1
ATOM 732 N N . ALA A 1 95 ? 1.997 7.918 5.406 1 98.94 95 ALA A N 1
ATOM 733 C CA . ALA A 1 95 ? 1.291 6.668 5.152 1 98.94 95 ALA A CA 1
ATOM 734 C C . ALA A 1 95 ? 0.844 6.016 6.457 1 98.94 95 ALA A C 1
ATOM 736 O O . ALA A 1 95 ? 1.672 5.695 7.312 1 98.94 95 ALA A O 1
ATOM 737 N N . VAL A 1 96 ? -0.388 5.73 6.598 1 98.94 96 VAL A N 1
ATOM 738 C CA . VAL A 1 96 ? -0.923 5.219 7.855 1 98.94 96 VAL A CA 1
ATOM 739 C C . VAL A 1 96 ? -0.305 3.857 8.164 1 98.94 96 VAL A C 1
ATOM 741 O O . VAL A 1 96 ? 0.041 3.572 9.312 1 98.94 96 VAL A O 1
ATOM 744 N N . GLY A 1 97 ? -0.149 3.025 7.176 1 98.88 97 GLY A N 1
ATOM 745 C CA . GLY A 1 97 ? 0.427 1.71 7.406 1 98.88 97 GLY A CA 1
ATOM 746 C C . GLY A 1 97 ? 1.84 1.766 7.957 1 98.88 97 GLY A C 1
ATOM 747 O O . GLY A 1 97 ? 2.287 0.835 8.633 1 98.88 97 GLY A O 1
ATOM 748 N N . ALA A 1 98 ? 2.543 2.83 7.688 1 98.94 98 ALA A N 1
ATOM 749 C CA . ALA A 1 98 ? 3.936 2.971 8.102 1 98.94 98 ALA A CA 1
ATOM 750 C C . ALA A 1 98 ? 4.043 3.121 9.617 1 98.94 98 ALA A C 1
ATOM 752 O O . ALA A 1 98 ? 5.117 2.938 10.195 1 98.94 98 ALA A O 1
ATOM 753 N N . PHE A 1 99 ? 2.92 3.453 10.297 1 98.81 99 PHE A N 1
ATOM 754 C CA . PHE A 1 99 ? 2.936 3.578 11.742 1 98.81 99 PHE A CA 1
ATOM 755 C C . PHE A 1 99 ? 2.936 2.205 12.406 1 98.81 99 PHE A C 1
ATOM 757 O O . PHE A 1 99 ? 3.334 2.07 13.57 1 98.81 99 PHE A O 1
ATOM 764 N N . GLY A 1 100 ? 2.486 1.206 11.656 1 98.06 100 GLY A N 1
ATOM 765 C CA . GLY A 1 100 ? 2.424 -0.123 12.234 1 98.06 100 GLY A CA 1
ATOM 766 C C . GLY A 1 100 ? 1.587 -0.181 13.5 1 98.06 100 GLY A C 1
ATOM 767 O O . GLY A 1 100 ? 1.951 -0.862 14.461 1 98.06 100 GLY A O 1
ATOM 768 N N . ASP A 1 101 ? 0.513 0.591 13.539 1 97.88 101 ASP A N 1
ATOM 769 C CA . ASP A 1 101 ? -0.367 0.703 14.695 1 97.88 101 ASP A CA 1
ATOM 770 C C . ASP A 1 101 ? -1.815 0.404 14.32 1 97.88 101 ASP A C 1
ATOM 772 O O . ASP A 1 101 ? -2.516 1.269 13.789 1 97.88 101 ASP A O 1
ATOM 776 N N . PRO A 1 102 ? -2.295 -0.826 14.641 1 96.12 102 PRO A N 1
ATOM 777 C CA . PRO A 1 102 ? -3.662 -1.198 14.266 1 96.12 102 PRO A CA 1
ATOM 778 C C . PRO A 1 102 ? -4.715 -0.317 14.938 1 96.12 102 PRO A C 1
ATOM 780 O O . PRO A 1 102 ? -5.883 -0.335 14.539 1 96.12 102 PRO A O 1
ATOM 783 N N . ASP A 1 103 ? -4.301 0.428 15.961 1 96.56 103 ASP A N 1
ATOM 784 C CA . ASP A 1 103 ? -5.246 1.302 16.641 1 96.56 103 ASP A CA 1
ATOM 785 C C . ASP A 1 103 ? -5.141 2.736 16.141 1 96.56 103 ASP A C 1
ATOM 787 O O . ASP A 1 103 ? -5.719 3.654 16.719 1 96.56 103 ASP A O 1
ATOM 791 N N . PHE A 1 104 ? -4.355 2.908 15.078 1 98.12 104 PHE A N 1
ATOM 792 C CA . PHE A 1 104 ? -4.297 4.246 14.5 1 98.12 104 PHE A CA 1
ATOM 793 C C . PHE A 1 104 ? -5.695 4.742 14.156 1 98.12 104 PHE A C 1
ATOM 795 O O . PHE A 1 104 ? -6.543 3.971 13.695 1 98.12 104 PHE A O 1
ATOM 802 N N . PRO A 1 105 ? -5.957 6.074 14.289 1 97 105 PRO A N 1
ATOM 803 C CA . PRO A 1 105 ? -7.293 6.617 14.055 1 97 105 PRO A CA 1
ATOM 804 C C . PRO A 1 105 ? -7.809 6.32 12.648 1 97 105 PRO A C 1
ATOM 806 O O . PRO A 1 105 ? -7.039 6.348 11.688 1 97 105 PRO A O 1
ATOM 809 N N . ALA A 1 106 ? -9.102 6.121 12.531 1 97.81 106 ALA A N 1
ATOM 810 C CA . ALA A 1 106 ? -9.773 5.832 11.266 1 97.81 106 ALA A CA 1
ATOM 811 C C . ALA A 1 106 ? -9.797 7.059 10.367 1 97.81 106 ALA A C 1
ATOM 813 O O . ALA A 1 106 ? -9.742 8.195 10.852 1 97.81 106 ALA A O 1
ATOM 814 N N . PRO A 1 107 ? -9.859 6.809 9.008 1 98.25 107 PRO A N 1
ATOM 815 C CA . PRO A 1 107 ? -10.117 7.945 8.125 1 98.25 107 PRO A CA 1
ATOM 816 C C . PRO A 1 107 ? -11.453 8.633 8.422 1 98.25 107 PRO A C 1
ATOM 818 O O . PRO A 1 107 ? -12.422 7.965 8.805 1 98.25 107 PRO A O 1
ATOM 821 N N . SER A 1 108 ? -11.445 9.93 8.25 1 98.06 108 SER A N 1
ATOM 822 C CA . SER A 1 108 ? -12.688 10.688 8.422 1 98.06 108 SER A CA 1
ATOM 823 C C . SER A 1 108 ? -13.328 11.008 7.078 1 98.06 108 SER A C 1
ATOM 825 O O . SER A 1 108 ? -14.375 11.656 7.023 1 98.06 108 SER A O 1
ATOM 827 N N . GLN A 1 109 ? -12.719 10.602 6.008 1 97.94 109 GLN A N 1
ATOM 828 C CA . GLN A 1 109 ? -13.266 10.766 4.664 1 97.94 109 GLN A CA 1
ATOM 829 C C . GLN A 1 109 ? -12.68 9.727 3.707 1 97.94 109 GLN A C 1
ATOM 831 O O . GLN A 1 109 ? -11.617 9.156 3.969 1 97.94 109 GLN A O 1
ATOM 836 N N . GLU A 1 110 ? -13.398 9.445 2.641 1 97.62 110 GLU A N 1
ATOM 837 C CA . GLU A 1 110 ? -12.938 8.672 1.493 1 97.62 110 GLU A CA 1
ATOM 838 C C . GLU A 1 110 ? -13.117 9.445 0.192 1 97.62 110 GLU A C 1
ATOM 840 O O . GLU A 1 110 ? -14.125 10.133 0.012 1 97.62 110 GLU A O 1
ATOM 845 N N . VAL A 1 111 ? -12.195 9.344 -0.552 1 97.5 111 VAL A N 1
ATOM 846 C CA . VAL A 1 111 ? -12.234 10.062 -1.82 1 97.5 111 VAL A CA 1
ATOM 847 C C . VAL A 1 111 ? -11.977 9.094 -2.973 1 97.5 111 VAL A C 1
ATOM 849 O O . VAL A 1 111 ? -11.43 8.008 -2.77 1 97.5 111 VAL A O 1
ATOM 852 N N . TYR A 1 112 ? -12.477 9.43 -4.246 1 97.75 112 TYR A N 1
ATOM 853 C CA . TYR A 1 112 ? -12.328 8.648 -5.465 1 97.75 112 TYR A CA 1
ATOM 854 C C . TYR A 1 112 ? -12.945 7.262 -5.301 1 97.75 112 TYR A C 1
ATOM 856 O O . TYR A 1 112 ? -12.344 6.258 -5.691 1 97.75 112 TYR A O 1
ATOM 864 N N . THR A 1 113 ? -14.102 7.238 -4.703 1 98 113 THR A N 1
ATOM 865 C CA . THR A 1 113 ? -14.758 5.98 -4.355 1 98 113 THR A CA 1
ATOM 866 C C . THR A 1 113 ? -15.211 5.242 -5.609 1 98 113 THR A C 1
ATOM 868 O O . THR A 1 113 ? -15.547 4.059 -5.555 1 98 113 THR A O 1
ATOM 871 N N . GLU A 1 114 ? -15.164 5.918 -6.746 1 97 114 GLU A N 1
ATOM 872 C CA . GLU A 1 114 ? -15.453 5.23 -8 1 97 114 GLU A CA 1
ATOM 873 C C . GLU A 1 114 ? -14.406 4.164 -8.297 1 97 114 GLU A C 1
ATOM 875 O O . GLU A 1 114 ? -14.656 3.244 -9.078 1 97 114 GLU A O 1
ATOM 880 N N . GLY A 1 115 ? -13.18 4.273 -7.691 1 98.25 115 GLY A N 1
ATOM 881 C CA . GLY A 1 115 ? -12.109 3.303 -7.879 1 98.25 115 GLY A CA 1
ATOM 882 C C . GLY A 1 115 ? -12.055 2.264 -6.773 1 98.25 115 GLY A C 1
ATOM 883 O O . GLY A 1 115 ? -11.117 1.465 -6.719 1 98.25 115 GLY A O 1
ATOM 884 N N . ARG A 1 116 ? -13.062 2.303 -5.914 1 98.25 116 ARG A N 1
ATOM 885 C CA . ARG A 1 116 ? -13.062 1.357 -4.805 1 98.25 116 ARG A CA 1
ATOM 886 C C . ARG A 1 116 ? -13.258 -0.071 -5.301 1 98.25 116 ARG A C 1
ATOM 888 O O . ARG A 1 116 ? -14.141 -0.333 -6.125 1 98.25 116 ARG A O 1
ATOM 895 N N . HIS A 1 117 ? -12.328 -0.965 -4.863 1 97.81 117 HIS A N 1
ATOM 896 C CA . HIS A 1 117 ? -12.578 -2.371 -5.156 1 97.81 117 HIS A CA 1
ATOM 897 C C . HIS A 1 117 ? -13.953 -2.803 -4.664 1 97.81 117 HIS A C 1
ATOM 899 O O . HIS A 1 117 ? -14.375 -2.412 -3.572 1 97.81 117 HIS A O 1
ATOM 905 N N . ALA A 1 118 ? -14.594 -3.629 -5.379 1 94.75 118 ALA A N 1
ATOM 906 C CA . ALA A 1 118 ? -15.984 -4 -5.121 1 94.75 118 ALA A CA 1
ATOM 907 C C . ALA A 1 118 ? -16.109 -4.719 -3.777 1 94.75 118 ALA A C 1
ATOM 909 O O . ALA A 1 118 ? -17.156 -4.637 -3.129 1 94.75 118 ALA A O 1
ATOM 910 N N . TRP A 1 119 ? -15.109 -5.336 -3.342 1 95.56 119 TRP A N 1
ATOM 911 C CA . TRP A 1 119 ? -15.164 -6.156 -2.137 1 95.56 119 TRP A CA 1
ATOM 912 C C . TRP A 1 119 ? -14.711 -5.359 -0.917 1 95.56 119 TRP A C 1
ATOM 914 O O . TRP A 1 119 ? -14.562 -5.914 0.174 1 95.56 119 TRP A O 1
ATOM 924 N N . ILE A 1 120 ? -14.375 -4.109 -1.06 1 95.69 120 ILE A N 1
ATOM 925 C CA . ILE A 1 120 ? -14.086 -3.207 0.051 1 95.69 120 ILE A CA 1
ATOM 926 C C . ILE A 1 120 ? -15.359 -2.461 0.451 1 95.69 120 ILE A C 1
ATOM 928 O O . ILE A 1 120 ? -15.93 -1.722 -0.354 1 95.69 120 ILE A O 1
ATOM 932 N N . ALA A 1 121 ? -15.812 -2.65 1.652 1 92.88 121 ALA A N 1
ATOM 933 C CA . ALA A 1 121 ? -17 -1.953 2.141 1 92.88 121 ALA A CA 1
ATOM 934 C C . ALA A 1 121 ? -16.734 -0.458 2.293 1 92.88 121 ALA A C 1
ATOM 936 O O . ALA A 1 121 ? -15.625 -0.051 2.641 1 92.88 121 ALA A O 1
ATOM 937 N N . PRO A 1 122 ? -17.781 0.351 1.979 1 92.69 122 PRO A N 1
ATOM 938 C CA . PRO A 1 122 ? -17.609 1.777 2.271 1 92.69 122 PRO A CA 1
ATOM 939 C C . PRO A 1 122 ? -17.312 2.047 3.744 1 92.69 122 PRO A C 1
ATOM 941 O O . PRO A 1 122 ? -17.781 1.318 4.617 1 92.69 122 PRO A O 1
ATOM 944 N N . PHE A 1 123 ? -16.5 3.037 3.922 1 91.38 123 PHE A N 1
ATOM 945 C CA . PHE A 1 123 ? -16.234 3.432 5.301 1 91.38 123 PHE A CA 1
ATOM 946 C C . PHE A 1 123 ? -17.438 4.152 5.895 1 91.38 123 PHE A C 1
ATOM 948 O O . PHE A 1 123 ? -18.188 4.832 5.18 1 91.38 123 PHE A O 1
ATOM 955 N N . VAL A 1 124 ? -17.688 3.852 7.191 1 84.12 124 VAL A N 1
ATOM 956 C CA . VAL A 1 124 ? -18.781 4.512 7.891 1 84.12 124 VAL A CA 1
ATOM 957 C C . VAL A 1 124 ? -18.234 5.637 8.766 1 84.12 124 VAL A C 1
ATOM 959 O O . VAL A 1 124 ? -17.344 5.414 9.586 1 84.12 124 VAL A O 1
ATOM 962 N N . PHE A 1 125 ? -18.719 6.887 8.461 1 83.44 125 PHE A N 1
ATOM 963 C CA . PHE A 1 125 ? -18.234 8.039 9.211 1 83.44 125 PHE A CA 1
ATOM 964 C C . PHE A 1 125 ? -19.281 8.531 10.188 1 83.44 125 PHE A C 1
ATOM 966 O O . PHE A 1 125 ? -20.484 8.359 9.961 1 83.44 125 PHE A O 1
ATOM 973 N N . MET B 1 1 ? -6.68 -14.75 -21.016 1 91.06 1 MET B N 1
ATOM 974 C CA . MET B 1 1 ? -6.812 -13.383 -20.516 1 91.06 1 MET B CA 1
ATOM 975 C C . MET B 1 1 ? -5.523 -12.922 -19.844 1 91.06 1 MET B C 1
ATOM 977 O O . MET B 1 1 ? -4.887 -13.688 -19.125 1 91.06 1 MET B O 1
ATOM 981 N N . VAL B 1 2 ? -4.977 -11.789 -20.25 1 97.06 2 VAL B N 1
ATOM 982 C CA . VAL B 1 2 ? -3.742 -11.258 -19.672 1 97.06 2 VAL B CA 1
ATOM 983 C C . VAL B 1 2 ? -4.059 -10.078 -18.766 1 97.06 2 VAL B C 1
ATOM 985 O O . VAL B 1 2 ? -4.82 -9.18 -19.141 1 97.06 2 VAL B O 1
ATOM 988 N N . ARG B 1 3 ? -3.561 -10.102 -17.578 1 97.62 3 ARG B N 1
ATOM 989 C CA . ARG B 1 3 ? -3.658 -9 -16.609 1 97.62 3 ARG B CA 1
ATOM 990 C C . ARG B 1 3 ? -2.334 -8.25 -16.5 1 97.62 3 ARG B C 1
ATOM 992 O O . ARG B 1 3 ? -1.271 -8.875 -16.422 1 97.62 3 ARG B O 1
ATOM 999 N N . GLU B 1 4 ? -2.424 -6.945 -16.5 1 98.62 4 GLU B N 1
ATOM 1000 C CA . GLU B 1 4 ? -1.215 -6.133 -16.422 1 98.62 4 GLU B CA 1
ATOM 1001 C C . GLU B 1 4 ? -1.152 -5.359 -15.109 1 98.62 4 GLU B C 1
ATOM 1003 O O . GLU B 1 4 ? -2.117 -4.691 -14.727 1 98.62 4 GLU B O 1
ATOM 1008 N N . ALA B 1 5 ? -0.071 -5.504 -14.445 1 98.88 5 ALA B N 1
ATOM 1009 C CA . ALA B 1 5 ? 0.249 -4.746 -13.242 1 98.88 5 ALA B CA 1
ATOM 1010 C C . ALA B 1 5 ? 1.426 -3.805 -13.484 1 98.88 5 ALA B C 1
ATOM 1012 O O . ALA B 1 5 ? 2.406 -4.18 -14.133 1 98.88 5 ALA B O 1
ATOM 1013 N N . THR B 1 6 ? 1.322 -2.557 -12.945 1 98.94 6 THR B N 1
ATOM 1014 C CA . THR B 1 6 ? 2.406 -1.6 -13.141 1 98.94 6 THR B CA 1
ATOM 1015 C C . THR B 1 6 ? 2.699 -0.843 -11.852 1 98.94 6 THR B C 1
ATOM 1017 O O . THR B 1 6 ? 1.835 -0.737 -10.977 1 98.94 6 THR B O 1
ATOM 1020 N N . CYS B 1 7 ? 3.943 -0.352 -11.82 1 98.88 7 CYS B N 1
ATOM 1021 C CA . CYS B 1 7 ? 4.277 0.598 -10.766 1 98.88 7 CYS B CA 1
ATOM 1022 C C . CYS B 1 7 ? 3.631 1.953 -11.031 1 98.88 7 CYS B C 1
ATOM 1024 O O . CYS B 1 7 ? 2.916 2.125 -12.016 1 98.88 7 CYS B O 1
ATOM 1026 N N . SER B 1 8 ? 3.887 2.928 -10.195 1 98.38 8 SER B N 1
ATOM 1027 C CA . SER B 1 8 ? 3.293 4.258 -10.258 1 98.38 8 SER B CA 1
ATOM 1028 C C . SER B 1 8 ? 3.773 5.016 -11.492 1 98.38 8 SER B C 1
ATOM 1030 O O . SER B 1 8 ? 3.01 5.77 -12.102 1 98.38 8 SER B O 1
ATOM 1032 N N . CYS B 1 9 ? 5.012 4.828 -11.883 1 98.38 9 CYS B N 1
ATOM 1033 C CA . CYS B 1 9 ? 5.559 5.625 -12.977 1 98.38 9 CYS B CA 1
ATOM 1034 C C . CYS B 1 9 ? 5.461 4.883 -14.297 1 98.38 9 CYS B C 1
ATOM 1036 O O . CYS B 1 9 ? 5.809 5.422 -15.352 1 98.38 9 CYS B O 1
ATOM 1038 N N . GLY B 1 10 ? 5.062 3.654 -14.242 1 98.25 10 GLY B N 1
ATOM 1039 C CA . GLY B 1 10 ? 4.801 2.895 -15.453 1 98.25 10 GLY B CA 1
ATOM 1040 C C . GLY B 1 10 ? 6.035 2.205 -16 1 98.25 10 GLY B C 1
ATOM 1041 O O . GLY B 1 10 ? 5.953 1.476 -17 1 98.25 10 GLY B O 1
ATOM 1042 N N . LYS B 1 11 ? 7.164 2.314 -15.344 1 98.5 11 LYS B N 1
ATOM 1043 C CA . LYS B 1 11 ? 8.414 1.8 -15.891 1 98.5 11 LYS B CA 1
ATOM 1044 C C . LYS B 1 11 ? 8.625 0.338 -15.508 1 98.5 11 LYS B C 1
ATOM 1046 O O . LYS B 1 11 ? 9.492 -0.339 -16.078 1 98.5 11 LYS B O 1
ATOM 1051 N N . LEU B 1 12 ? 7.98 -0.156 -14.562 1 98.88 12 LEU B N 1
ATOM 1052 C CA . LEU B 1 12 ? 7.973 -1.563 -14.18 1 98.88 12 LEU B CA 1
ATOM 1053 C C . LEU B 1 12 ? 6.613 -2.195 -14.453 1 98.88 12 LEU B C 1
ATOM 1055 O O . LEU B 1 12 ? 5.609 -1.804 -13.852 1 98.88 12 LEU B O 1
ATOM 1059 N N . LEU B 1 13 ? 6.586 -3.119 -15.375 1 98.81 13 LEU B N 1
ATOM 1060 C CA . LEU B 1 13 ? 5.371 -3.754 -15.875 1 98.81 13 LEU B CA 1
ATOM 1061 C C . LEU B 1 13 ? 5.426 -5.266 -15.672 1 98.81 13 LEU B C 1
ATOM 1063 O O . LEU B 1 13 ? 6.441 -5.898 -15.977 1 98.81 13 LEU B O 1
ATOM 1067 N N . VAL B 1 14 ? 4.359 -5.859 -15.125 1 98.94 14 VAL B N 1
ATOM 1068 C CA . VAL B 1 14 ? 4.215 -7.297 -14.93 1 98.94 14 VAL B CA 1
ATOM 1069 C C . VAL B 1 14 ? 2.951 -7.793 -15.633 1 98.94 14 VAL B C 1
ATOM 1071 O O . VAL B 1 14 ? 1.849 -7.32 -15.344 1 98.94 14 VAL B O 1
ATOM 1074 N N . ARG B 1 15 ? 3.104 -8.719 -16.547 1 98.88 15 ARG B N 1
ATOM 1075 C CA . ARG B 1 15 ? 1.979 -9.328 -17.234 1 98.88 15 ARG B CA 1
ATOM 1076 C C . ARG B 1 15 ? 1.723 -10.742 -16.734 1 98.88 15 ARG B C 1
ATOM 1078 O O . ARG B 1 15 ? 2.643 -11.562 -16.656 1 98.88 15 ARG B O 1
ATOM 1085 N N . CYS B 1 16 ? 0.48 -10.945 -16.344 1 98.81 16 CYS B N 1
ATOM 1086 C CA . CYS B 1 16 ? 0.071 -12.242 -15.812 1 98.81 16 CYS B CA 1
ATOM 1087 C C . CYS B 1 16 ? -0.98 -12.891 -16.703 1 98.81 16 CYS B C 1
ATOM 1089 O O . CYS B 1 16 ? -2.039 -12.312 -16.953 1 98.81 16 CYS B O 1
ATOM 1091 N N . SER B 1 17 ? -0.644 -14.094 -17.094 1 98.62 17 SER B N 1
ATOM 1092 C CA . SER B 1 17 ? -1.609 -14.82 -17.906 1 98.62 17 SER B CA 1
ATOM 1093 C C . SER B 1 17 ? -2.541 -15.664 -17.047 1 98.62 17 SER B C 1
ATOM 1095 O O . SER B 1 17 ? -2.094 -16.344 -16.109 1 98.62 17 SER B O 1
ATOM 1097 N N . GLY B 1 18 ? -3.842 -15.609 -17.344 1 97.06 18 GLY B N 1
ATOM 1098 C CA . GLY B 1 18 ? -4.82 -16.422 -16.625 1 97.06 18 GLY B CA 1
ATOM 1099 C C . GLY B 1 18 ? -5.258 -15.797 -15.312 1 97.06 18 GLY B C 1
ATOM 1100 O O . GLY B 1 18 ? -5.117 -14.594 -15.109 1 97.06 18 GLY B O 1
ATOM 1101 N N . GLU B 1 19 ? -5.918 -16.594 -14.484 1 97.38 19 GLU B N 1
ATOM 1102 C CA . GLU B 1 19 ? -6.406 -16.172 -13.172 1 97.38 19 GLU B CA 1
ATOM 1103 C C . GLU B 1 19 ? -5.402 -16.516 -12.078 1 97.38 19 GLU B C 1
ATOM 1105 O O . GLU B 1 19 ? -4.613 -17.453 -12.219 1 97.38 19 GLU B O 1
ATOM 1110 N N . PRO B 1 20 ? -5.363 -15.672 -11.086 1 98.44 20 PRO B N 1
ATOM 1111 C CA . PRO B 1 20 ? -4.492 -16.047 -9.969 1 98.44 20 PRO B CA 1
ATOM 1112 C C . PRO B 1 20 ? -4.883 -17.375 -9.328 1 98.44 20 PRO B C 1
ATOM 1114 O O . PRO B 1 20 ? -6.062 -17.734 -9.32 1 98.44 20 PRO B O 1
ATOM 1117 N N . GLU B 1 21 ? -3.91 -18.047 -8.844 1 98.25 21 GLU B N 1
ATOM 1118 C CA . GLU B 1 21 ? -4.156 -19.281 -8.102 1 98.25 21 GLU B CA 1
ATOM 1119 C C . GLU B 1 21 ? -4.789 -19 -6.742 1 98.25 21 GLU B C 1
ATOM 1121 O O . GLU B 1 21 ? -5.523 -19.828 -6.203 1 98.25 21 GLU B O 1
ATOM 1126 N N . LEU B 1 22 ? -4.488 -17.906 -6.219 1 98 22 LEU B N 1
ATOM 1127 C CA . LEU B 1 22 ? -4.91 -17.469 -4.895 1 98 22 LEU B CA 1
ATOM 1128 C C . LEU B 1 22 ? -4.824 -15.945 -4.777 1 98 22 LEU B C 1
ATOM 1130 O O . LEU B 1 22 ? -3.891 -15.336 -5.297 1 98 22 LEU B O 1
ATOM 1134 N N . VAL B 1 23 ? -5.77 -15.352 -4.164 1 98.62 23 VAL B N 1
ATOM 1135 C CA . VAL B 1 23 ? -5.699 -13.969 -3.695 1 98.62 23 VAL B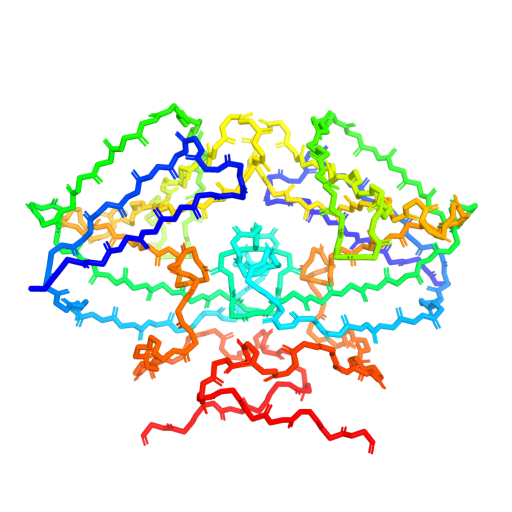 CA 1
ATOM 1136 C C . VAL B 1 23 ? -5.824 -13.938 -2.174 1 98.62 23 VAL B C 1
ATOM 1138 O O . VAL B 1 23 ? -6.77 -14.492 -1.607 1 98.62 23 VAL B O 1
ATOM 1141 N N . SER B 1 24 ? -4.855 -13.367 -1.499 1 98.56 24 SER B N 1
ATOM 1142 C CA . SER B 1 24 ? -4.781 -13.383 -0.042 1 98.56 24 SER B CA 1
ATOM 1143 C C . SER B 1 24 ? -4.566 -11.984 0.517 1 98.56 24 SER B C 1
ATOM 1145 O O . SER B 1 24 ? -3.721 -11.234 0.021 1 98.56 24 SER B O 1
ATOM 1147 N N . ALA B 1 25 ? -5.34 -11.594 1.533 1 98.69 25 ALA B N 1
ATOM 1148 C CA . ALA B 1 25 ? -5.133 -10.344 2.27 1 98.69 25 ALA B CA 1
ATOM 1149 C C . ALA B 1 25 ? -4.32 -10.586 3.537 1 98.69 25 ALA B C 1
ATOM 1151 O O . ALA B 1 25 ? -4.605 -11.516 4.301 1 98.69 25 ALA B O 1
ATOM 1152 N N . CYS B 1 26 ? -3.355 -9.82 3.746 1 98.12 26 CYS B N 1
ATOM 1153 C CA . CYS B 1 26 ? -2.479 -9.969 4.902 1 98.12 26 CYS B CA 1
ATOM 1154 C C . CYS B 1 26 ? -2.475 -8.703 5.75 1 98.12 26 CYS B C 1
ATOM 1156 O O . CYS B 1 26 ? -2.189 -7.617 5.242 1 98.12 26 CYS B O 1
ATOM 1158 N N . HIS B 1 27 ? -2.717 -8.82 7.055 1 98.44 27 HIS B N 1
ATOM 1159 C CA . HIS B 1 27 ? -2.842 -7.672 7.945 1 98.44 27 HIS B CA 1
ATOM 1160 C C . HIS B 1 27 ? -1.613 -7.527 8.836 1 98.44 27 HIS B C 1
ATOM 1162 O O . HIS B 1 27 ? -1.629 -6.766 9.805 1 98.44 27 HIS B O 1
ATOM 1168 N N . CYS B 1 28 ? -0.52 -8.258 8.547 1 97.81 28 CYS B N 1
ATOM 1169 C CA . CYS B 1 28 ? 0.645 -8.164 9.422 1 97.81 28 CYS B CA 1
ATOM 1170 C C . CYS B 1 28 ? 1.293 -6.789 9.32 1 97.81 28 CYS B C 1
ATOM 1172 O O . CYS B 1 28 ? 1.085 -6.07 8.344 1 97.81 28 CYS B O 1
ATOM 1174 N N . THR B 1 29 ? 2.096 -6.457 10.297 1 97.62 29 THR B N 1
ATOM 1175 C CA . THR B 1 29 ? 2.752 -5.156 10.344 1 97.62 29 THR B CA 1
ATOM 1176 C C . THR B 1 29 ? 3.742 -5 9.195 1 97.62 29 THR B C 1
ATOM 1178 O O . THR B 1 29 ? 3.906 -3.906 8.656 1 97.62 29 THR B O 1
ATOM 1181 N N . ALA B 1 30 ? 4.375 -6.039 8.773 1 97.69 30 ALA B N 1
ATOM 1182 C CA . ALA B 1 30 ? 5.344 -5.965 7.68 1 97.69 30 ALA B CA 1
ATOM 1183 C C . ALA B 1 30 ? 4.668 -5.543 6.379 1 97.69 30 ALA B C 1
ATOM 1185 O O . ALA B 1 30 ? 5.188 -4.695 5.648 1 97.69 30 ALA B O 1
ATOM 1186 N N . CYS B 1 31 ? 3.498 -6.129 6.074 1 98.12 31 CYS B N 1
ATOM 1187 C CA . CYS B 1 31 ? 2.766 -5.75 4.875 1 98.12 31 CYS B CA 1
ATOM 1188 C C . CYS B 1 31 ? 2.277 -4.309 4.965 1 98.12 31 CYS B C 1
ATOM 1190 O O . CYS B 1 31 ? 2.262 -3.59 3.965 1 98.12 31 CYS B O 1
ATOM 1192 N N . GLN B 1 32 ? 1.879 -3.947 6.199 1 98.81 32 GLN B N 1
ATOM 1193 C CA . GLN B 1 32 ? 1.456 -2.566 6.395 1 98.81 32 GLN B CA 1
ATOM 1194 C C . GLN B 1 32 ? 2.602 -1.596 6.121 1 98.81 32 GLN B C 1
ATOM 1196 O O . GLN B 1 32 ? 2.432 -0.621 5.387 1 98.81 32 GLN B O 1
ATOM 1201 N N . LYS B 1 33 ? 3.752 -1.878 6.578 1 98.75 33 LYS B N 1
ATOM 1202 C CA . LYS B 1 33 ? 4.891 -0.984 6.387 1 98.75 33 LYS B CA 1
ATOM 1203 C C . LYS B 1 33 ? 5.379 -1.016 4.941 1 98.75 33 LYS B C 1
ATOM 1205 O O . LYS B 1 33 ? 5.84 -0.001 4.414 1 98.75 33 LYS B O 1
ATOM 1210 N N . ARG B 1 34 ? 5.281 -2.109 4.27 1 98.62 34 ARG B N 1
ATOM 1211 C CA . ARG B 1 34 ? 5.676 -2.191 2.865 1 98.62 34 ARG B CA 1
ATOM 1212 C C . ARG B 1 34 ? 4.758 -1.342 1.989 1 98.62 34 ARG B C 1
ATOM 1214 O O . ARG B 1 34 ? 5.23 -0.58 1.144 1 98.62 34 ARG B O 1
ATOM 1221 N N . THR B 1 35 ? 3.465 -1.454 2.221 1 98.81 35 THR B N 1
ATOM 1222 C CA . THR B 1 35 ? 2.477 -0.811 1.361 1 98.81 35 THR B CA 1
ATOM 1223 C C . THR B 1 35 ? 2.227 0.626 1.81 1 98.81 35 THR B C 1
ATOM 1225 O O . THR B 1 35 ? 1.868 1.481 0.997 1 98.81 35 THR B O 1
ATOM 1228 N N . GLY B 1 36 ? 2.389 0.875 3.09 1 98.81 36 GLY B N 1
ATOM 1229 C CA . GLY B 1 36 ? 1.884 2.102 3.686 1 98.81 36 GLY B CA 1
ATOM 1230 C C . GLY B 1 36 ? 0.381 2.09 3.896 1 98.81 36 GLY B C 1
ATOM 1231 O O . GLY B 1 36 ? -0.197 3.084 4.34 1 98.81 36 GLY B O 1
ATOM 1232 N N . ALA B 1 37 ? -0.268 1.028 3.541 1 98.88 37 ALA B N 1
ATOM 1233 C CA . ALA B 1 37 ? -1.714 0.845 3.633 1 98.88 37 ALA B CA 1
ATOM 1234 C C . ALA B 1 37 ? -2.08 -0.05 4.812 1 98.88 37 ALA B C 1
ATOM 1236 O O . ALA B 1 37 ? -1.201 -0.638 5.449 1 98.88 37 ALA B O 1
ATOM 1237 N N . PRO B 1 38 ? -3.348 -0.124 5.18 1 98.62 38 PRO B N 1
ATOM 1238 C CA . PRO B 1 38 ? -3.725 -0.879 6.375 1 98.62 38 PRO B CA 1
ATOM 1239 C C . PRO B 1 38 ? -3.484 -2.379 6.227 1 98.62 38 PRO B C 1
ATOM 1241 O O . PRO B 1 38 ? -3.428 -3.102 7.227 1 98.62 38 PRO B O 1
ATOM 1244 N N . PHE B 1 39 ? -3.451 -2.881 5.02 1 98.62 39 PHE B N 1
ATOM 1245 C CA . PHE B 1 39 ? -3.146 -4.277 4.73 1 98.62 39 PHE B CA 1
ATOM 1246 C C . PHE B 1 39 ? -2.646 -4.441 3.301 1 98.62 39 PHE B C 1
ATOM 1248 O O . PHE B 1 39 ? -2.721 -3.504 2.502 1 98.62 39 PHE B O 1
ATOM 1255 N N . GLY B 1 40 ? -2.002 -5.551 3.047 1 98.62 40 GLY B N 1
ATOM 1256 C CA . GLY B 1 40 ? -1.602 -5.906 1.695 1 98.62 40 GLY B CA 1
ATOM 1257 C C . GLY B 1 40 ? -2.461 -7 1.086 1 98.62 40 GLY B C 1
ATOM 1258 O O . GLY B 1 40 ? -3.127 -7.746 1.806 1 98.62 40 GLY B O 1
ATOM 1259 N N . VAL B 1 41 ? -2.5 -7.012 -0.208 1 98.88 41 VAL B N 1
ATOM 1260 C CA . VAL B 1 41 ? -3.195 -8.062 -0.938 1 98.88 41 VAL B CA 1
ATOM 1261 C C . VAL B 1 41 ? -2.289 -8.617 -2.039 1 98.88 41 VAL B C 1
ATOM 1263 O O . VAL B 1 41 ? -1.777 -7.859 -2.865 1 98.88 41 VAL B O 1
ATOM 1266 N N . ALA B 1 42 ? -2.148 -9.898 -2.029 1 98.88 42 ALA B N 1
ATOM 1267 C CA . ALA B 1 42 ? -1.299 -10.586 -2.996 1 98.88 42 ALA B CA 1
ATOM 1268 C C . ALA B 1 42 ? -2.125 -11.492 -3.908 1 98.88 42 ALA B C 1
ATOM 1270 O O . ALA B 1 42 ? -2.992 -12.234 -3.439 1 98.88 42 ALA B O 1
ATOM 1271 N N . ALA B 1 43 ? -1.921 -11.383 -5.152 1 98.88 43 ALA B N 1
ATOM 1272 C CA . ALA B 1 43 ? -2.404 -12.352 -6.137 1 98.88 43 ALA B CA 1
ATOM 1273 C C . ALA B 1 43 ? -1.282 -13.281 -6.59 1 98.88 43 ALA B C 1
ATOM 1275 O O . ALA B 1 43 ? -0.261 -12.82 -7.109 1 98.88 43 ALA B O 1
ATOM 1276 N N . PHE B 1 44 ? -1.495 -14.547 -6.445 1 98.81 44 PHE B N 1
ATOM 1277 C CA . PHE B 1 44 ? -0.432 -15.508 -6.73 1 98.81 44 PHE B CA 1
ATOM 1278 C C . PHE B 1 44 ? -0.6 -16.109 -8.117 1 98.81 44 PHE B C 1
ATOM 1280 O O . PHE B 1 44 ? -1.676 -16.609 -8.461 1 98.81 44 PHE B O 1
ATOM 1287 N N . PHE B 1 45 ? 0.435 -16.031 -8.875 1 98.81 45 PHE B N 1
ATOM 1288 C CA . PHE B 1 45 ? 0.522 -16.641 -10.203 1 98.81 45 PHE B CA 1
ATOM 1289 C C . PHE B 1 45 ? 1.723 -17.562 -10.297 1 98.81 45 PHE B C 1
ATOM 1291 O O . PHE B 1 45 ? 2.758 -17.312 -9.68 1 98.81 45 PHE B O 1
ATOM 1298 N N . ARG B 1 46 ? 1.592 -18.625 -11.086 1 98.62 46 ARG B N 1
ATOM 1299 C CA . ARG B 1 46 ? 2.773 -19.406 -11.422 1 98.62 46 ARG B CA 1
ATOM 1300 C C . ARG B 1 46 ? 3.785 -18.578 -12.195 1 98.62 46 ARG B C 1
ATOM 1302 O O . ARG B 1 46 ? 3.41 -17.781 -13.07 1 98.62 46 ARG B O 1
ATOM 1309 N N . LYS B 1 47 ? 5.027 -18.781 -11.859 1 98.44 47 LYS B N 1
ATOM 1310 C CA . LYS B 1 47 ? 6.078 -17.984 -12.477 1 98.44 47 LYS B CA 1
ATOM 1311 C C . LYS B 1 47 ? 6.043 -18.109 -13.992 1 98.44 47 LYS B C 1
ATOM 1313 O O . LYS B 1 47 ? 6.301 -17.125 -14.711 1 98.44 47 LYS B O 1
ATOM 1318 N N . GLU B 1 48 ? 5.723 -19.203 -14.508 1 98.31 48 GLU B N 1
ATOM 1319 C CA . GLU B 1 48 ? 5.723 -19.453 -15.945 1 98.31 48 GLU B CA 1
ATOM 1320 C C . GLU B 1 48 ? 4.648 -18.625 -16.641 1 98.31 48 GLU B C 1
ATOM 1322 O O . GLU B 1 48 ? 4.672 -18.469 -17.875 1 98.31 48 GLU B O 1
ATOM 1327 N N . ARG B 1 49 ? 3.707 -18.078 -15.875 1 98.56 49 ARG B N 1
ATOM 1328 C CA . ARG B 1 49 ? 2.611 -17.281 -16.438 1 98.56 49 ARG B CA 1
ATOM 1329 C C . ARG B 1 49 ? 2.855 -15.797 -16.25 1 98.56 49 ARG B C 1
ATOM 1331 O O . ARG B 1 49 ? 1.967 -14.977 -16.516 1 98.56 49 ARG B O 1
ATOM 1338 N N . VAL B 1 50 ? 4.047 -15.445 -15.812 1 98.81 50 VAL B N 1
ATOM 1339 C CA . VAL B 1 50 ? 4.324 -14.055 -15.477 1 98.81 50 VAL B CA 1
ATOM 1340 C C . VAL B 1 50 ? 5.531 -13.562 -16.266 1 98.81 50 VAL B C 1
ATOM 1342 O O . VAL B 1 50 ? 6.543 -14.266 -16.375 1 98.81 50 VAL B O 1
ATOM 1345 N N . ARG B 1 51 ? 5.387 -12.406 -16.875 1 98.75 51 ARG B N 1
ATOM 1346 C CA . ARG B 1 51 ? 6.484 -11.727 -17.562 1 98.75 51 ARG B CA 1
ATOM 1347 C C . ARG B 1 51 ? 6.73 -10.352 -16.953 1 98.75 51 ARG B C 1
ATOM 1349 O O . ARG B 1 51 ? 5.793 -9.578 -16.734 1 98.75 51 ARG B O 1
ATOM 1356 N N . VAL B 1 52 ? 7.98 -10.055 -16.688 1 98.75 52 VAL B N 1
ATOM 1357 C CA . VAL B 1 52 ? 8.359 -8.797 -16.047 1 98.75 52 VAL B CA 1
ATOM 1358 C C . VAL B 1 52 ? 9.172 -7.953 -17.031 1 98.75 52 VAL B C 1
ATOM 1360 O O . VAL B 1 52 ? 10.07 -8.461 -17.703 1 98.75 52 VAL B O 1
ATOM 1363 N N . GLN B 1 53 ? 8.812 -6.691 -17.125 1 98.69 53 GLN B N 1
ATOM 1364 C CA . GLN B 1 53 ? 9.547 -5.715 -17.938 1 98.69 53 GLN B CA 1
ATOM 1365 C C . GLN B 1 53 ? 9.867 -4.469 -17.125 1 98.69 53 GLN B C 1
ATOM 1367 O O . GLN B 1 53 ? 8.992 -3.908 -16.453 1 98.69 53 GLN B O 1
ATOM 1372 N N . GLY B 1 54 ? 11.102 -4 -17.203 1 98.5 54 GLY B N 1
ATOM 1373 C CA . GLY B 1 54 ? 11.539 -2.814 -16.484 1 98.5 54 GLY B CA 1
ATOM 1374 C C . GLY B 1 54 ? 12.625 -3.102 -15.477 1 98.5 54 GLY B C 1
ATOM 1375 O O . GLY B 1 54 ? 13.031 -4.254 -15.297 1 98.5 54 GLY B O 1
ATOM 1376 N N . GLN B 1 55 ? 13.148 -2.07 -14.883 1 97.75 55 GLN B N 1
ATOM 1377 C CA . GLN B 1 55 ? 14.203 -2.18 -13.883 1 97.75 55 GLN B CA 1
ATOM 1378 C C . GLN B 1 55 ? 13.625 -2.117 -12.469 1 97.75 55 GLN B C 1
ATOM 1380 O O . GLN B 1 55 ? 12.703 -1.343 -12.203 1 97.75 55 GLN B O 1
ATOM 1385 N N . PHE B 1 56 ? 14.156 -3.012 -11.68 1 98.69 56 PHE B N 1
ATOM 1386 C CA . PHE B 1 56 ? 13.727 -3.029 -10.281 1 98.69 56 PHE B CA 1
ATOM 1387 C C . PHE B 1 56 ? 14.898 -3.33 -9.359 1 98.69 56 PHE B C 1
ATOM 1389 O O . PHE B 1 56 ? 15.898 -3.904 -9.781 1 98.69 56 PHE B O 1
ATOM 1396 N N . HIS B 1 57 ? 14.758 -2.809 -8.141 1 98.62 57 HIS B N 1
ATOM 1397 C CA . HIS B 1 57 ? 15.594 -3.246 -7.027 1 98.62 57 HIS B CA 1
ATOM 1398 C C . HIS B 1 57 ? 14.906 -4.348 -6.223 1 98.62 57 HIS B C 1
ATOM 1400 O O . HIS B 1 57 ? 13.703 -4.562 -6.359 1 98.62 57 HIS B O 1
ATOM 1406 N N . THR B 1 58 ? 15.711 -5.117 -5.496 1 98.69 58 THR B N 1
ATOM 1407 C CA . THR B 1 58 ? 15.18 -6.191 -4.664 1 98.69 58 THR B CA 1
ATOM 1408 C C . THR B 1 58 ? 15.484 -5.934 -3.191 1 98.69 58 THR B C 1
ATOM 1410 O O . THR B 1 58 ? 16.609 -5.57 -2.838 1 98.69 58 THR B O 1
ATOM 1413 N N . PHE B 1 59 ? 14.492 -5.977 -2.408 1 98.56 59 PHE B N 1
ATOM 1414 C CA . PHE B 1 59 ? 14.602 -5.98 -0.954 1 98.56 59 PHE B CA 1
ATOM 1415 C C . PHE B 1 59 ? 14.156 -7.324 -0.383 1 98.56 59 PHE B C 1
ATOM 1417 O O . PHE B 1 59 ? 13.07 -7.812 -0.704 1 98.56 59 PHE B O 1
ATOM 1424 N N . SER B 1 60 ? 15 -7.902 0.469 1 98 60 SER B N 1
ATOM 1425 C CA . SER B 1 60 ? 14.68 -9.203 1.043 1 98 60 SER B CA 1
ATOM 1426 C C . SER B 1 60 ? 14.477 -9.109 2.551 1 98 60 SER B C 1
ATOM 1428 O O . SER B 1 60 ? 15.188 -8.367 3.232 1 98 60 SER B O 1
ATOM 1430 N N . ARG B 1 61 ? 13.508 -9.781 3.041 1 95.81 61 ARG B N 1
ATOM 1431 C CA . ARG B 1 61 ? 13.328 -9.93 4.48 1 95.81 61 ARG B CA 1
ATOM 1432 C C . ARG B 1 61 ? 12.844 -11.336 4.832 1 95.81 61 ARG B C 1
ATOM 1434 O O . ARG B 1 61 ? 12.32 -12.047 3.973 1 95.81 61 ARG B O 1
ATOM 1441 N N . SER B 1 62 ? 13.031 -11.703 6.113 1 94.19 62 SER B N 1
ATOM 1442 C CA . SER B 1 62 ? 12.531 -12.984 6.598 1 94.19 62 SER B CA 1
ATOM 1443 C C . SER B 1 62 ? 11.039 -12.914 6.91 1 94.19 62 SER B C 1
ATOM 1445 O O . SER B 1 62 ? 10.523 -11.852 7.262 1 94.19 62 SER B O 1
ATOM 1447 N N . SER B 1 63 ? 10.422 -14.023 6.684 1 89.44 63 SER B N 1
ATOM 1448 C CA . SER B 1 63 ? 9.047 -14.156 7.145 1 89.44 63 SER B CA 1
ATOM 1449 C C . SER B 1 63 ? 8.984 -14.789 8.531 1 89.44 63 SER B C 1
ATOM 1451 O O . SER B 1 63 ? 10 -15.234 9.055 1 89.44 63 SER B O 1
ATOM 1453 N N . ASP B 1 64 ? 7.781 -14.734 9.102 1 84.44 64 ASP B N 1
ATOM 1454 C CA . ASP B 1 64 ? 7.586 -15.352 10.414 1 84.44 64 ASP B CA 1
ATOM 1455 C C . ASP B 1 64 ? 7.855 -16.859 10.359 1 84.44 64 ASP B C 1
ATOM 1457 O O . ASP B 1 64 ? 8.266 -17.453 11.352 1 84.44 64 ASP B O 1
ATOM 1461 N N . SER B 1 65 ? 7.586 -17.438 9.164 1 84.38 65 SER B N 1
ATOM 1462 C CA . SER B 1 65 ? 7.797 -18.875 9.008 1 84.38 65 SER B CA 1
ATOM 1463 C C . SER B 1 65 ? 9.273 -19.188 8.766 1 84.38 65 SER B C 1
ATOM 1465 O O . SER B 1 65 ? 9.648 -20.359 8.656 1 84.38 65 SER B O 1
ATOM 1467 N N . GLY B 1 66 ? 10.117 -18.219 8.672 1 87.06 66 GLY B N 1
ATOM 1468 C CA . GLY B 1 66 ? 11.547 -18.438 8.523 1 87.06 66 GLY B CA 1
ATOM 1469 C C . GLY B 1 66 ? 12.008 -18.406 7.078 1 87.06 66 GLY B C 1
ATOM 1470 O O . GLY B 1 66 ? 13.211 -18.406 6.805 1 87.06 66 GLY B O 1
ATOM 1471 N N . TYR B 1 67 ? 11.078 -18.406 6.156 1 91.12 67 TYR B N 1
ATOM 1472 C CA . TYR B 1 67 ? 11.445 -18.344 4.75 1 91.12 67 TYR B CA 1
ATOM 1473 C C . TYR B 1 67 ? 11.625 -16.891 4.301 1 91.12 67 TYR B C 1
ATOM 1475 O O . TYR B 1 67 ? 10.938 -15.992 4.793 1 91.12 67 TYR B O 1
ATOM 1483 N N . LEU B 1 68 ? 12.469 -16.703 3.334 1 95.12 68 LEU B N 1
ATOM 1484 C CA . LEU B 1 68 ? 12.742 -15.359 2.818 1 95.12 68 LEU B CA 1
ATOM 1485 C C . LEU B 1 68 ? 11.648 -14.914 1.856 1 95.12 68 LEU B C 1
ATOM 1487 O O . LEU B 1 68 ? 11.039 -15.742 1.179 1 95.12 68 LEU B O 1
ATOM 1491 N N . LEU B 1 69 ? 11.398 -13.648 1.871 1 97.62 69 LEU B N 1
ATOM 1492 C CA . LEU B 1 69 ? 10.617 -12.93 0.871 1 97.62 69 LEU B CA 1
ATOM 1493 C C . LEU B 1 69 ? 11.492 -11.938 0.107 1 97.62 69 LEU B C 1
ATOM 1495 O O . LEU B 1 69 ? 12.234 -11.164 0.713 1 97.62 69 LEU B O 1
ATOM 1499 N N . LYS B 1 70 ? 11.477 -12 -1.232 1 98.38 70 LYS B N 1
ATOM 1500 C CA . LYS B 1 70 ? 12.188 -11.039 -2.074 1 98.38 70 LYS B CA 1
ATOM 1501 C C . LYS B 1 70 ? 11.211 -10.086 -2.768 1 98.38 70 LYS B C 1
ATOM 1503 O O . LYS B 1 70 ? 10.523 -10.477 -3.709 1 98.38 70 LYS B O 1
ATOM 1508 N N . PHE B 1 71 ? 11.195 -8.883 -2.32 1 98.81 71 PHE B N 1
ATOM 1509 C CA . PHE B 1 71 ? 10.312 -7.875 -2.883 1 98.81 71 PHE B CA 1
ATOM 1510 C C . PHE B 1 71 ? 11.008 -7.098 -3.99 1 98.81 71 PHE B C 1
ATOM 1512 O O . PHE B 1 71 ? 12.148 -6.656 -3.82 1 98.81 71 PHE B O 1
ATOM 1519 N N . HIS B 1 72 ? 10.328 -6.895 -5.094 1 98.94 72 HIS B N 1
ATOM 1520 C CA . HIS B 1 72 ? 10.867 -6.18 -6.246 1 98.94 72 HIS B CA 1
ATOM 1521 C C . HIS B 1 72 ? 10.125 -4.867 -6.473 1 98.94 72 HIS B C 1
ATOM 1523 O O . HIS B 1 72 ? 8.93 -4.863 -6.758 1 98.94 72 HIS B O 1
ATOM 1529 N N . PHE B 1 73 ? 10.844 -3.764 -6.289 1 98.88 73 PHE B N 1
ATOM 1530 C CA . PHE B 1 73 ? 10.219 -2.449 -6.375 1 98.88 73 PHE B CA 1
ATOM 1531 C C . PHE B 1 73 ? 10.891 -1.598 -7.441 1 98.88 73 PHE B C 1
ATOM 1533 O O . PHE B 1 73 ? 12.086 -1.746 -7.699 1 98.88 73 PHE B O 1
ATOM 1540 N N . CYS B 1 74 ? 10.125 -0.755 -8.086 1 98.88 74 CYS B N 1
ATOM 1541 C CA . CYS B 1 74 ? 10.578 0.113 -9.164 1 98.88 74 CYS B CA 1
ATOM 1542 C C . CYS B 1 74 ? 11.672 1.055 -8.688 1 98.88 74 CYS B C 1
ATOM 1544 O O . CYS B 1 74 ? 11.547 1.68 -7.633 1 98.88 74 CYS B O 1
ATOM 1546 N N . VAL B 1 75 ? 12.672 1.225 -9.477 1 97.56 75 VAL B N 1
ATOM 1547 C CA . VAL B 1 75 ? 13.812 2.074 -9.141 1 97.56 75 VAL B CA 1
ATOM 1548 C C . VAL B 1 75 ? 13.391 3.541 -9.188 1 97.56 75 VAL B C 1
ATOM 1550 O O . VAL B 1 75 ? 13.93 4.371 -8.453 1 97.56 75 VAL B O 1
ATOM 1553 N N . GLY B 1 76 ? 12.422 3.842 -9.93 1 98.12 76 GLY B N 1
ATOM 1554 C CA . GLY B 1 76 ? 12.062 5.223 -10.188 1 98.12 76 GLY B CA 1
ATOM 1555 C C . GLY B 1 76 ? 11.016 5.758 -9.227 1 98.12 76 GLY B C 1
ATOM 1556 O O . GLY B 1 76 ? 11.047 6.93 -8.852 1 98.12 76 GLY B O 1
ATOM 1557 N N . CYS B 1 77 ? 10.094 4.863 -8.797 1 98.75 77 CYS B N 1
ATOM 1558 C CA . CYS B 1 77 ? 8.984 5.41 -8.031 1 98.75 77 CYS B CA 1
ATOM 1559 C C . CYS B 1 77 ? 8.805 4.66 -6.715 1 98.75 77 CYS B C 1
ATOM 1561 O O . CYS B 1 77 ? 7.973 5.035 -5.887 1 98.75 77 CYS B O 1
ATOM 1563 N N . GLY B 1 78 ? 9.508 3.582 -6.52 1 98.75 78 GLY B N 1
ATOM 1564 C CA . GLY B 1 78 ? 9.516 2.902 -5.234 1 98.75 78 GLY B CA 1
ATOM 1565 C C . GLY B 1 78 ? 8.406 1.882 -5.09 1 98.75 78 GLY B C 1
ATOM 1566 O O . GLY B 1 78 ? 8.398 1.088 -4.148 1 98.75 78 GLY B O 1
ATOM 1567 N N . SER B 1 79 ? 7.406 1.823 -6.016 1 98.88 79 SER B N 1
ATOM 1568 C CA . SER B 1 79 ? 6.281 0.897 -5.906 1 98.88 79 SER B CA 1
ATOM 1569 C C . SER B 1 79 ? 6.754 -0.552 -5.984 1 98.88 79 SER B C 1
ATOM 1571 O O . SER B 1 79 ? 7.469 -0.931 -6.914 1 98.88 79 SER B O 1
ATOM 1573 N N . THR B 1 80 ? 6.387 -1.323 -4.992 1 98.88 80 THR B N 1
ATOM 1574 C CA . THR B 1 80 ? 6.562 -2.768 -5.09 1 98.88 80 THR B CA 1
ATOM 1575 C C . THR B 1 80 ? 5.469 -3.387 -5.957 1 98.88 80 THR B C 1
ATOM 1577 O O . THR B 1 80 ? 4.281 -3.271 -5.645 1 98.88 80 THR B O 1
ATOM 1580 N N . VAL B 1 81 ? 5.863 -4.102 -6.988 1 98.94 81 VAL B N 1
ATOM 1581 C CA . VAL B 1 81 ? 4.863 -4.613 -7.914 1 98.94 81 VAL B CA 1
ATOM 1582 C C . VAL B 1 81 ? 4.711 -6.125 -7.73 1 98.94 81 VAL B C 1
ATOM 1584 O O . VAL B 1 81 ? 3.611 -6.664 -7.855 1 98.94 81 VAL B O 1
ATOM 1587 N N . PHE B 1 82 ? 5.812 -6.82 -7.418 1 98.94 82 PHE B N 1
ATOM 1588 C CA . PHE B 1 82 ? 5.75 -8.266 -7.262 1 98.94 82 PHE B CA 1
ATOM 1589 C C . PHE B 1 82 ? 6.84 -8.758 -6.312 1 98.94 82 PHE B C 1
ATOM 1591 O O . PHE B 1 82 ? 7.742 -8 -5.953 1 98.94 82 PHE B O 1
ATOM 1598 N N . TRP B 1 83 ? 6.695 -9.938 -5.816 1 98.75 83 TRP B N 1
ATOM 1599 C CA . TRP B 1 83 ? 7.707 -10.516 -4.934 1 98.75 83 TRP B CA 1
ATOM 1600 C C . TRP B 1 83 ? 7.691 -12.039 -5.012 1 98.75 83 TRP B C 1
ATOM 1602 O O . TRP B 1 83 ? 6.844 -12.625 -5.691 1 98.75 83 TRP B O 1
ATOM 1612 N N . GLU B 1 84 ? 8.656 -12.617 -4.426 1 97.94 84 GLU B N 1
ATOM 1613 C CA . GLU B 1 84 ? 8.875 -14.062 -4.422 1 97.94 84 GLU B CA 1
ATOM 1614 C C . GLU B 1 84 ? 8.875 -14.617 -3 1 97.94 84 GLU B C 1
ATOM 1616 O O . GLU B 1 84 ? 9.812 -14.383 -2.236 1 97.94 84 GLU B O 1
ATOM 1621 N N . PRO B 1 85 ? 7.801 -15.32 -2.656 1 95.94 85 PRO B N 1
ATOM 1622 C CA . PRO B 1 85 ? 7.902 -16.109 -1.425 1 95.94 85 PRO B CA 1
ATOM 1623 C C . PRO B 1 85 ? 8.703 -17.391 -1.61 1 95.94 85 PRO B C 1
ATOM 1625 O O . PRO B 1 85 ? 8.25 -18.312 -2.303 1 95.94 85 PRO B O 1
ATOM 1628 N N . LEU B 1 86 ? 9.75 -17.5 -0.932 1 93.19 86 LEU B N 1
ATOM 1629 C CA . LEU B 1 86 ? 10.641 -18.625 -1.202 1 93.19 86 LEU B CA 1
ATOM 1630 C C . LEU B 1 86 ? 10.039 -19.938 -0.688 1 93.19 86 LEU B C 1
ATOM 1632 O O . LEU B 1 86 ? 10.477 -21.016 -1.077 1 93.19 86 LEU B O 1
ATOM 1636 N N . ARG B 1 87 ? 9.039 -19.875 0.204 1 92.25 87 ARG B N 1
ATOM 1637 C CA . ARG B 1 87 ? 8.281 -21.062 0.598 1 92.25 87 ARG B CA 1
ATOM 1638 C C . ARG B 1 87 ? 7.523 -21.656 -0.59 1 92.25 87 ARG B C 1
ATOM 1640 O O . ARG B 1 87 ? 7.176 -22.844 -0.588 1 92.25 87 ARG B O 1
ATOM 1647 N N . LYS B 1 88 ? 7.164 -20.828 -1.51 1 94.44 88 LYS B N 1
ATOM 1648 C CA . LYS B 1 88 ? 6.539 -21.203 -2.771 1 94.44 88 LYS B CA 1
ATOM 1649 C C . LYS B 1 88 ? 7.387 -20.766 -3.963 1 94.44 88 LYS B C 1
ATOM 1651 O O . LYS B 1 88 ? 7.008 -19.859 -4.699 1 94.44 88 LYS B O 1
ATOM 1656 N N . PRO B 1 89 ? 8.414 -21.531 -4.301 1 94.19 89 PRO B N 1
ATOM 1657 C CA . PRO B 1 89 ? 9.438 -21.062 -5.238 1 94.19 89 PRO B CA 1
ATOM 1658 C C . PRO B 1 89 ? 8.93 -20.969 -6.676 1 94.19 89 PRO B C 1
ATOM 1660 O O . PRO B 1 89 ? 9.555 -20.328 -7.52 1 94.19 89 PRO B O 1
ATOM 1663 N N . ASP B 1 90 ? 7.789 -21.531 -6.957 1 97.75 90 ASP B N 1
ATOM 1664 C CA . ASP B 1 90 ? 7.281 -21.516 -8.328 1 97.75 90 ASP B CA 1
ATOM 1665 C C . ASP B 1 90 ? 6.234 -20.422 -8.516 1 97.75 90 ASP B C 1
ATOM 1667 O O . ASP B 1 90 ? 5.621 -20.312 -9.578 1 97.75 90 ASP B O 1
ATOM 1671 N N . MET B 1 91 ? 6.094 -19.609 -7.504 1 98.5 91 MET B N 1
ATOM 1672 C CA . MET B 1 91 ? 5.039 -18.609 -7.551 1 98.5 91 MET B CA 1
ATOM 1673 C C . MET B 1 91 ? 5.625 -17.203 -7.477 1 98.5 91 MET B C 1
ATOM 1675 O O . MET B 1 91 ? 6.652 -16.984 -6.828 1 98.5 91 MET B O 1
ATOM 167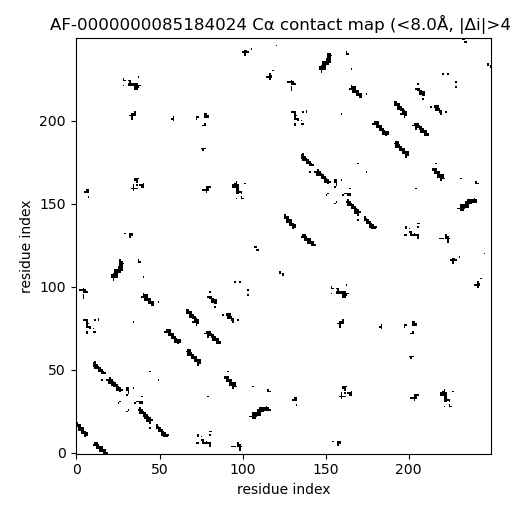9 N N . TYR B 1 92 ? 5.027 -16.281 -8.211 1 98.75 92 TYR B N 1
ATOM 1680 C CA . TYR B 1 92 ? 5.113 -14.859 -7.918 1 98.75 92 TYR B CA 1
ATOM 1681 C C . TYR B 1 92 ? 3.871 -14.383 -7.176 1 98.75 92 TYR B C 1
ATOM 1683 O O . TYR B 1 92 ? 2.758 -14.836 -7.461 1 98.75 92 TYR B O 1
ATOM 1691 N N . ALA B 1 93 ? 4.066 -13.625 -6.254 1 98.88 93 ALA B N 1
ATOM 1692 C CA . ALA B 1 93 ? 2.994 -12.789 -5.73 1 98.88 93 ALA B CA 1
ATOM 1693 C C . ALA B 1 93 ? 2.996 -11.414 -6.398 1 98.88 93 ALA B C 1
ATOM 1695 O O . ALA B 1 93 ? 4.043 -10.773 -6.52 1 98.88 93 ALA B O 1
ATOM 1696 N N . ILE B 1 94 ? 1.836 -10.977 -6.875 1 98.94 94 ILE B N 1
ATOM 1697 C CA . ILE B 1 94 ? 1.664 -9.664 -7.496 1 98.94 94 ILE B CA 1
ATOM 1698 C C . ILE B 1 94 ? 0.765 -8.789 -6.625 1 98.94 94 ILE B C 1
ATOM 1700 O O . ILE B 1 94 ? -0.268 -9.25 -6.133 1 98.94 94 ILE B O 1
ATOM 1704 N N . ALA B 1 95 ? 1.217 -7.586 -6.41 1 98.94 95 ALA B N 1
ATOM 1705 C CA . ALA B 1 95 ? 0.405 -6.648 -5.645 1 98.94 95 ALA B CA 1
ATOM 1706 C C . ALA B 1 95 ? -0.917 -6.359 -6.348 1 98.94 95 ALA B C 1
ATOM 1708 O O . ALA B 1 95 ? -0.93 -5.867 -7.48 1 98.94 95 ALA B O 1
ATOM 1709 N N . VAL B 1 96 ? -1.998 -6.555 -5.707 1 98.94 96 VAL B N 1
ATOM 1710 C CA . VAL B 1 96 ? -3.305 -6.422 -6.344 1 98.94 96 VAL B CA 1
ATOM 1711 C C . VAL B 1 96 ? -3.521 -4.977 -6.785 1 98.94 96 VAL B C 1
ATOM 1713 O O . VAL B 1 96 ? -4.043 -4.727 -7.871 1 98.94 96 VAL B O 1
ATOM 1716 N N . GLY B 1 97 ? -3.129 -4.031 -5.969 1 98.88 97 GLY B N 1
ATOM 1717 C CA . GLY B 1 97 ? -3.312 -2.635 -6.332 1 98.88 97 GLY B CA 1
ATOM 1718 C C . GLY B 1 97 ? -2.588 -2.25 -7.609 1 98.88 97 GLY B C 1
ATOM 1719 O O . GLY B 1 97 ? -2.99 -1.311 -8.297 1 98.88 97 GLY B O 1
ATOM 1720 N N . ALA B 1 98 ? -1.542 -2.949 -7.934 1 98.94 98 ALA B N 1
ATOM 1721 C CA . ALA B 1 98 ? -0.722 -2.631 -9.102 1 98.94 98 ALA B CA 1
ATOM 1722 C C . ALA B 1 98 ? -1.479 -2.914 -10.391 1 98.94 98 ALA B C 1
ATOM 1724 O O . ALA B 1 98 ? -1.094 -2.432 -11.461 1 98.94 98 ALA B O 1
ATOM 1725 N N . PHE B 1 99 ? -2.572 -3.695 -10.328 1 98.81 99 PHE B N 1
ATOM 1726 C CA . PHE B 1 99 ? -3.371 -3.977 -11.516 1 98.81 99 PHE B CA 1
ATOM 1727 C C . PHE B 1 99 ? -4.25 -2.783 -11.867 1 98.81 99 PHE B C 1
ATOM 1729 O O . PHE B 1 99 ? -4.688 -2.648 -13.016 1 98.81 99 PHE B O 1
ATOM 1736 N N . GLY B 1 100 ? -4.488 -1.938 -10.867 1 98.12 100 GLY B N 1
ATOM 1737 C CA . GLY B 1 100 ? -5.352 -0.796 -11.133 1 98.12 100 GLY B CA 1
ATOM 1738 C C . GLY B 1 100 ? -6.719 -1.191 -11.656 1 98.12 100 GLY B C 1
ATOM 1739 O O . GLY B 1 100 ? -7.258 -0.541 -12.555 1 98.12 100 GLY B O 1
ATOM 1740 N N . ASP B 1 101 ? -7.254 -2.291 -11.164 1 97.81 101 ASP B N 1
ATOM 1741 C CA . ASP B 1 101 ? -8.531 -2.848 -11.602 1 97.81 101 ASP B CA 1
ATOM 1742 C C . ASP B 1 101 ? -9.477 -3.047 -10.422 1 97.81 101 ASP B C 1
ATOM 1744 O O . ASP B 1 101 ? -9.383 -4.043 -9.703 1 97.81 101 ASP B O 1
ATOM 1748 N N . PRO B 1 102 ? -10.445 -2.127 -10.25 1 96 102 PRO B N 1
ATOM 1749 C CA . PRO B 1 102 ? -11.359 -2.227 -9.117 1 96 102 PRO B CA 1
ATOM 1750 C C . PRO B 1 102 ? -12.203 -3.5 -9.148 1 96 102 PRO B C 1
ATOM 1752 O O . PRO B 1 102 ? -12.828 -3.855 -8.148 1 96 102 PRO B O 1
ATOM 1755 N N . ASP B 1 103 ? -12.234 -4.16 -10.305 1 96.44 103 ASP B N 1
ATOM 1756 C CA . ASP B 1 103 ? -13.016 -5.391 -10.414 1 96.44 103 ASP B CA 1
ATOM 1757 C C . ASP B 1 103 ? -12.125 -6.621 -10.242 1 96.44 103 ASP B C 1
ATOM 1759 O O . ASP B 1 103 ? -12.562 -7.75 -10.484 1 96.44 103 ASP B O 1
ATOM 1763 N N . PHE B 1 104 ? -10.875 -6.379 -9.867 1 98.12 104 PHE B N 1
ATOM 1764 C CA . PHE B 1 104 ? -10.016 -7.523 -9.602 1 98.12 104 PHE B CA 1
ATOM 1765 C C . PHE B 1 104 ? -10.648 -8.445 -8.562 1 98.12 104 PHE B C 1
ATOM 1767 O O . PHE B 1 104 ? -11.281 -7.98 -7.613 1 98.12 104 PHE B O 1
ATOM 1774 N N . PRO B 1 105 ? -10.438 -9.781 -8.68 1 96.94 105 PRO B N 1
ATOM 1775 C CA . PRO B 1 105 ? -11.078 -10.742 -7.777 1 96.94 105 PRO B CA 1
ATOM 1776 C C . PRO B 1 105 ? -10.742 -10.477 -6.309 1 96.94 105 PRO B C 1
ATOM 1778 O O . PRO B 1 105 ? -9.609 -10.102 -5.988 1 96.94 105 PRO B O 1
ATOM 1781 N N . ALA B 1 106 ? -11.688 -10.75 -5.434 1 97.81 106 ALA B N 1
ATOM 1782 C CA . ALA B 1 106 ? -11.547 -10.562 -3.994 1 97.81 106 ALA B CA 1
ATOM 1783 C C . ALA B 1 106 ? -10.594 -11.602 -3.402 1 97.81 106 ALA B C 1
ATOM 1785 O O . ALA B 1 106 ? -10.43 -12.688 -3.955 1 97.81 106 ALA B O 1
ATOM 1786 N N . PRO B 1 107 ? -9.938 -11.219 -2.246 1 98.25 107 PRO B N 1
ATOM 1787 C CA . PRO B 1 107 ? -9.203 -12.258 -1.52 1 98.25 107 PRO B CA 1
ATOM 1788 C C . PRO B 1 107 ? -10.102 -13.406 -1.061 1 98.25 107 PRO B C 1
ATOM 1790 O O . PRO B 1 107 ? -11.273 -13.18 -0.728 1 98.25 107 PRO B O 1
ATOM 1793 N N . SER B 1 108 ? -9.539 -14.578 -1.082 1 98.06 108 SER B N 1
ATOM 1794 C CA . SER B 1 108 ? -10.273 -15.742 -0.59 1 98.06 108 SER B CA 1
ATOM 1795 C C . SER B 1 108 ? -9.844 -16.109 0.827 1 98.06 108 SER B C 1
ATOM 1797 O O . SER B 1 108 ? -10.344 -17.078 1.399 1 98.06 108 SER B O 1
ATOM 1799 N N . GLN B 1 109 ? -8.922 -15.398 1.379 1 97.94 109 GLN B N 1
ATOM 1800 C CA . GLN B 1 109 ? -8.469 -15.578 2.756 1 97.94 109 GLN B CA 1
ATOM 1801 C C . GLN B 1 109 ? -7.859 -14.297 3.309 1 97.94 109 GLN B C 1
ATOM 1803 O O . GLN B 1 109 ? -7.438 -13.422 2.547 1 97.94 109 GLN B O 1
ATOM 1808 N N . GLU B 1 110 ? -7.852 -14.172 4.613 1 97.69 110 GLU B N 1
ATOM 1809 C CA . GLU B 1 110 ? -7.121 -13.156 5.359 1 97.69 110 GLU B CA 1
ATOM 1810 C C . GLU B 1 110 ? -6.215 -13.781 6.41 1 97.69 110 GLU B C 1
ATOM 1812 O O . GLU B 1 110 ? -6.582 -14.773 7.047 1 97.69 110 GLU B O 1
ATOM 1817 N N . VAL B 1 111 ? -5.141 -13.258 6.477 1 97.5 111 VAL B N 1
ATOM 1818 C CA . VAL B 1 111 ? -4.168 -13.789 7.43 1 97.5 111 VAL B CA 1
ATOM 1819 C C . VAL B 1 111 ? -3.662 -12.656 8.328 1 97.5 111 VAL B C 1
ATOM 1821 O O . VAL B 1 111 ? -3.768 -11.484 7.973 1 97.5 111 VAL B O 1
ATOM 1824 N N . TYR B 1 112 ? -3.16 -13 9.609 1 97.75 112 TYR B N 1
ATOM 1825 C CA . TYR B 1 112 ? -2.623 -12.07 10.594 1 97.75 112 TYR B CA 1
ATOM 1826 C C . TYR B 1 112 ? -3.668 -11.031 10.992 1 97.75 112 TYR B C 1
ATOM 1828 O O . TYR B 1 112 ? -3.365 -9.844 11.078 1 97.75 112 TYR B O 1
ATOM 1836 N N . THR B 1 113 ? -4.863 -11.5 11.188 1 98.06 113 THR B N 1
ATOM 1837 C CA . THR B 1 113 ? -5.992 -10.609 11.445 1 98.06 113 THR B CA 1
ATOM 1838 C C . THR B 1 113 ? -5.855 -9.945 12.805 1 98.06 113 THR B C 1
ATOM 1840 O O . THR B 1 113 ? -6.562 -8.977 13.102 1 98.06 113 THR B O 1
ATOM 1843 N N . GLU B 1 114 ? -4.918 -10.414 13.594 1 97.06 114 GLU B N 1
ATOM 1844 C CA . GLU B 1 114 ? -4.645 -9.734 14.852 1 97.06 114 GLU B CA 1
ATOM 1845 C C . GLU B 1 114 ? -4.086 -8.328 14.617 1 97.06 114 GLU B C 1
ATOM 1847 O O . GLU B 1 114 ? -4.141 -7.477 15.5 1 97.06 114 GLU B O 1
ATOM 1852 N N . GLY B 1 115 ? -3.504 -8.055 13.406 1 98.19 115 GLY B N 1
ATOM 1853 C CA . GLY B 1 115 ? -2.965 -6.75 13.055 1 98.19 115 GLY B CA 1
ATOM 1854 C C . GLY B 1 115 ? -3.936 -5.895 12.266 1 98.19 115 GLY B C 1
ATOM 1855 O O . GLY B 1 115 ? -3.572 -4.824 11.773 1 98.19 115 GLY B O 1
ATOM 1856 N N . ARG B 1 116 ? -5.16 -6.398 12.156 1 98.25 116 ARG B N 1
ATOM 1857 C CA . ARG B 1 116 ? -6.148 -5.656 11.383 1 98.25 116 ARG B CA 1
ATOM 1858 C C . ARG B 1 116 ? -6.508 -4.34 12.062 1 98.25 116 ARG B C 1
ATOM 1860 O O . ARG B 1 116 ? -6.762 -4.312 13.273 1 98.25 116 ARG B O 1
ATOM 1867 N N . HIS B 1 117 ? -6.414 -3.234 11.281 1 97.81 117 HIS B N 1
ATOM 1868 C CA . HIS B 1 117 ? -6.93 -1.984 11.828 1 97.81 117 HIS B CA 1
ATOM 1869 C C . HIS B 1 117 ? -8.375 -2.137 12.281 1 97.81 117 HIS B C 1
ATOM 1871 O O . HIS B 1 117 ? -9.18 -2.783 11.602 1 97.81 117 HIS B O 1
ATOM 1877 N N . ALA B 1 118 ? -8.719 -1.518 13.336 1 95.06 118 ALA B N 1
ATOM 1878 C CA . ALA B 1 118 ? -10.016 -1.7 13.977 1 95.06 118 ALA B CA 1
ATOM 1879 C C . ALA B 1 118 ? -11.148 -1.247 13.055 1 95.06 118 ALA B C 1
ATOM 1881 O O . ALA B 1 118 ? -12.266 -1.771 13.133 1 95.06 118 ALA B O 1
ATOM 1882 N N . TRP B 1 119 ? -10.883 -0.366 12.188 1 95.69 119 TRP B N 1
ATOM 1883 C CA . TRP B 1 119 ? -11.914 0.23 11.344 1 95.69 119 TRP B CA 1
ATOM 1884 C C . TRP B 1 119 ? -12 -0.489 10 1 95.69 119 TRP B C 1
ATOM 1886 O O . TRP B 1 119 ? -12.711 -0.043 9.094 1 95.69 119 TRP B O 1
ATOM 1896 N N . ILE B 1 120 ? -11.227 -1.51 9.781 1 95.75 120 ILE B N 1
ATOM 1897 C CA . ILE B 1 120 ? -11.344 -2.379 8.617 1 95.75 120 ILE B CA 1
ATOM 1898 C C . ILE B 1 120 ? -12.234 -3.57 8.945 1 95.75 120 ILE B C 1
ATOM 1900 O O . ILE B 1 120 ? -11.922 -4.363 9.836 1 95.75 120 ILE B O 1
ATOM 1904 N N . ALA B 1 121 ? -1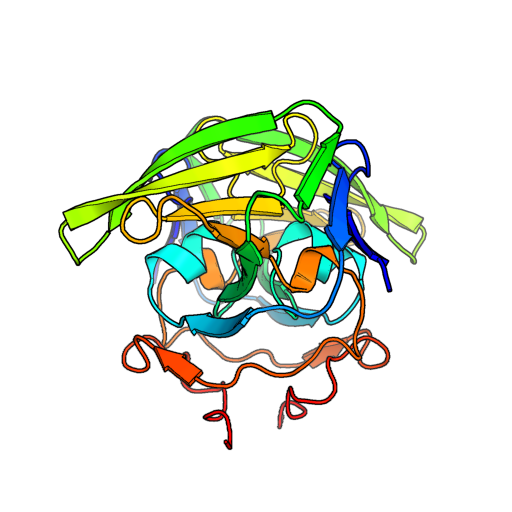3.336 -3.693 8.266 1 93 121 ALA B N 1
ATOM 1905 C CA . ALA B 1 121 ? -14.234 -4.82 8.484 1 93 121 ALA B CA 1
ATOM 1906 C C . ALA B 1 121 ? -13.602 -6.129 8.031 1 93 121 ALA B C 1
ATOM 1908 O O . ALA B 1 121 ? -12.852 -6.156 7.051 1 93 121 ALA B O 1
ATOM 1909 N N . PRO B 1 122 ? -13.883 -7.227 8.789 1 92.81 122 PRO B N 1
ATOM 1910 C CA . PRO B 1 122 ? -13.438 -8.523 8.289 1 92.81 122 PRO B CA 1
ATOM 1911 C C . PRO B 1 122 ? -13.984 -8.844 6.898 1 92.81 122 PRO B C 1
ATOM 1913 O O . PRO B 1 122 ? -15.102 -8.43 6.562 1 92.81 122 PRO B O 1
ATOM 1916 N N . PHE B 1 123 ? -13.148 -9.492 6.164 1 91.69 123 PHE B N 1
ATOM 1917 C CA . PHE B 1 123 ? -13.625 -9.922 4.855 1 91.69 123 PHE B CA 1
ATOM 1918 C C . PHE B 1 123 ? -14.594 -11.094 4.992 1 91.69 123 PHE B C 1
ATOM 1920 O O . PHE B 1 123 ? -14.477 -11.898 5.914 1 91.69 123 PHE B O 1
ATOM 1927 N N . VAL B 1 124 ? -15.617 -11.047 4.1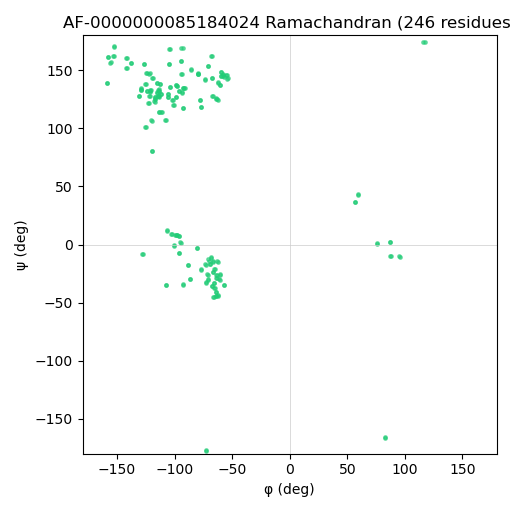21 1 84.19 124 VAL B N 1
ATOM 1928 C CA . VAL B 1 124 ? -16.594 -12.133 4.117 1 84.19 124 VAL B CA 1
ATOM 1929 C C . VAL B 1 124 ? -16.297 -13.086 2.963 1 84.19 124 VAL B C 1
ATOM 1931 O O . VAL B 1 124 ? -16.188 -12.664 1.809 1 84.19 124 VAL B O 1
ATOM 1934 N N . PHE B 1 125 ? -16.031 -14.391 3.344 1 83.56 125 PHE B N 1
ATOM 1935 C CA . PHE B 1 125 ? -15.711 -15.375 2.324 1 83.56 125 PHE B CA 1
ATOM 1936 C C . PHE B 1 125 ? -16.875 -16.328 2.105 1 83.56 125 PHE B C 1
ATOM 1938 O O . PHE B 1 125 ? -17.672 -16.562 3.014 1 83.56 125 PHE B O 1
#

Solvent-accessible surface area (backbone atoms only — not comparable to full-atom values): 12399 Å² total; per-residue (Å²): 104,78,44,59,29,28,26,62,76,59,60,27,37,36,40,31,54,59,72,60,82,42,32,38,31,34,14,36,54,64,39,6,12,45,28,8,9,68,35,30,34,35,31,27,33,52,44,92,39,50,48,79,46,63,60,62,45,73,31,72,48,74,42,96,86,67,40,48,32,41,36,34,17,27,73,71,58,18,8,45,36,37,31,34,44,57,84,45,76,61,36,32,34,31,25,50,9,13,42,60,50,40,80,56,80,64,58,75,46,75,40,53,64,89,36,40,32,77,82,56,77,80,85,86,121,106,78,44,60,28,28,25,62,77,59,59,27,37,37,40,32,52,60,74,60,82,43,33,38,31,33,14,35,54,65,38,6,12,46,27,8,9,68,36,30,34,36,32,28,34,52,43,91,40,49,48,82,45,64,60,63,46,74,31,73,48,74,42,97,87,67,39,47,34,41,35,32,16,25,73,72,58,18,9,44,36,37,30,34,43,56,85,44,75,61,36,32,35,30,25,50,11,13,41,59,48,39,79,56,81,64,56,75,46,74,41,52,65,88,37,40,32,76,82,57,76,82,84,84,120

Sequence (250 aa):
MVREATCSCGKLLVRCSGEPELVSACHCTACQKRTGAPFGVAAFFRKERVRVQGQFHTFSRSSDSGYLLKFHFCVGCGSTVFWEPLRKPDMYAIAVGAFGDPDFPAPSQEVYTEGRHAWIAPFVFMVRE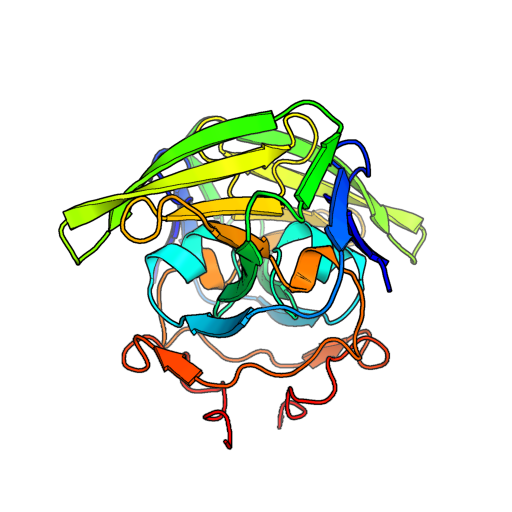ATCSCGKLLVRCSGEPELVSACHCTACQKRTGAPFGVAAFFRKERVRVQGQFHTFSRSSDSGYLLKFHFCVGCGSTVFWEPLRKPDMYAIAVGAFGDPDFPAPSQEVYTEGRHAWIAPFVF

Nearest PDB structures (foldseek):
  8ajq-assembly2_C  TM=9.005E-01  e=1.323E-09  Pseudomonas aeruginosa PAO1
  3fac-assembly6_F  TM=7.141E-01  e=1.066E-05  Cereibacter sphaeroides 2.4.1
  1xa8-assembly1_A  TM=7.580E-01  e=7.068E-04  Paracoccus denitrificans
  4hr6-assembly1_B  TM=8.284E-01  e=8.727E-01  Trichosanthes anguina
  2i2l-assembly2_C-2  TM=3.845E-01  e=6.362E+00  Bacillus subtilis